Protein AF-A0A5S9M5J2-F1 (afdb_monomer_lite)

pLDDT: mean 91.54, std 8.0, range [54.75, 97.88]

Secondary structure (DSSP, 8-state):
-HHHHHHHHHHHHHHHHHHHHHHHHHHHHHHHHHHHHHHHHHHHHHHHHHHHHHHHHHHHHHHHHHHHHHHHHHHHHHHHHHHHHHHHHHHHHHHHHHHHHHHHHHHHHHHHHHHHHHHHHHHHHHHHHHHHHHHHHHHHHHHIIIIIHHHTGGGGHHHHHHHHHHHHHHHHHHHHHHHHHHHHHHHHHHHHHHHHHHHHHHHHHHHHHHHHHHHHHHHHHHHHHHHHHHHHHHHHHTT-

Sequence (240 aa):
MSGLQETSSQLVESATDLSAISEETSASSEEIGRAIGDISTGTLHQASDLEEANQQMTQFNQSIENVKEQSDQIKRISDQSSQSSQQGQQIVQQLKQSNEQSIQASQGIRAGIEQLSTKVQDISQITDTIESISNETNLLALNASIIEAARAGEHGKGFSVVASEVRNLAEQTKQSAVQIQQMIQGIKEETTATAGIMSSTMDRFAELDEAVHKTEHEFNAISTLISQTIVETNAMAKKS

Radius of gyration: 60.11 Å; chains: 1; bounding box: 129×36×178 Å

Foldseek 3Di:
DVVVVVVVVVVVVVVVVVVVVVVVVVVVVVVVVVVVVVVVVVVVVVVVVVVVVVVVVVVVVVVLVVLLVVLVVLLVVLVVLLVVLVVLLVVLVVLLVVLVVVLVVLVVVLVVLVVVLVVLVVVLVVLVVQLVVLVVQLVVLVCQLPPVLVVVPPVSPVSNVVSVVSNVVSVVSNVVSVVSNVVSVVVNVVSVVVSVVSVVVNVVSVVVNVVSVVSSVVSVVSSVVSVVSNVVSVVSSVVD

InterPro domains:
  IPR004089 Methyl-accepting chemotaxis protein (MCP) signalling domain [PF00015] (90-236)
  IPR004089 Methyl-accepting chemotaxis protein (MCP) signalling domain [PS50111] (21-240)
  IPR004089 Methyl-accepting chemotaxis protein (MCP) signalling domain [SM00283] (31-240)

Organism: Bacillus safensis (NCBI:txid561879)

Structure (mmCIF, N/CA/C/O backbone):
data_AF-A0A5S9M5J2-F1
#
_entry.id   AF-A0A5S9M5J2-F1
#
loop_
_atom_site.group_PDB
_atom_site.id
_atom_site.type_symbol
_atom_site.label_atom_id
_atom_site.label_alt_id
_atom_site.label_comp_id
_atom_site.label_asym_id
_atom_site.label_entity_id
_atom_site.label_seq_id
_atom_site.pdbx_PDB_ins_code
_atom_site.Cartn_x
_atom_site.Cartn_y
_atom_site.Cartn_z
_atom_site.occupancy
_atom_site.B_iso_or_equiv
_atom_site.auth_seq_id
_atom_site.auth_comp_id
_atom_site.auth_asym_id
_atom_site.auth_atom_id
_atom_site.pdbx_PDB_model_num
ATOM 1 N N . MET A 1 1 ? -71.603 -23.987 108.332 1.00 56.38 1 MET A N 1
ATOM 2 C CA . MET A 1 1 ? -70.141 -24.146 108.167 1.00 56.38 1 MET A CA 1
ATOM 3 C C . MET A 1 1 ? -69.772 -24.843 106.855 1.00 56.38 1 MET A C 1
ATOM 5 O O . MET A 1 1 ? -68.818 -24.395 106.245 1.00 56.38 1 MET A O 1
ATOM 9 N N . SER A 1 2 ? -70.534 -25.833 106.363 1.00 65.38 2 SER A N 1
ATOM 10 C CA . SER A 1 2 ? -70.234 -26.564 105.110 1.00 65.38 2 SER A CA 1
ATOM 11 C C . SER A 1 2 ? -70.159 -25.700 103.840 1.00 65.38 2 SER A C 1
ATOM 13 O O . SER A 1 2 ? -69.161 -25.761 103.138 1.00 65.38 2 SER A O 1
ATOM 15 N N . GLY A 1 3 ? -71.147 -24.838 103.571 1.00 73.31 3 GLY A N 1
ATOM 16 C CA . GLY A 1 3 ? -71.139 -23.998 102.357 1.00 73.31 3 GLY A CA 1
ATOM 17 C C . GLY A 1 3 ? -69.997 -22.972 102.305 1.00 73.31 3 GLY A C 1
ATOM 18 O O . GLY A 1 3 ? -69.549 -22.604 101.226 1.00 73.31 3 GLY A O 1
ATOM 19 N N . LEU A 1 4 ? -69.488 -22.558 103.472 1.00 78.12 4 LEU A N 1
ATOM 20 C CA . LEU A 1 4 ? -68.330 -21.661 103.615 1.00 78.12 4 LEU A CA 1
ATOM 21 C C . LEU A 1 4 ? -67.015 -22.413 103.340 1.00 78.12 4 LEU A C 1
ATOM 23 O O . LEU A 1 4 ? -66.060 -21.849 102.823 1.00 78.12 4 LEU A O 1
ATOM 27 N N . GLN A 1 5 ? -66.990 -23.709 103.648 1.00 78.75 5 GLN A N 1
ATOM 28 C CA . GLN A 1 5 ? -65.869 -24.607 103.380 1.00 78.75 5 GLN A CA 1
ATOM 29 C C . GLN A 1 5 ? -65.775 -24.949 101.883 1.00 78.75 5 GLN A C 1
ATOM 31 O O . GLN A 1 5 ? -64.683 -24.974 101.327 1.00 78.75 5 GLN A O 1
ATOM 36 N N . GLU A 1 6 ? -66.919 -25.128 101.218 1.00 81.38 6 GLU A N 1
ATOM 37 C CA . GLU A 1 6 ? -67.017 -25.379 99.774 1.00 81.38 6 GLU A CA 1
ATOM 38 C C . GLU A 1 6 ? -66.625 -24.149 98.937 1.00 81.38 6 GLU A C 1
ATOM 40 O O . GLU A 1 6 ? -65.778 -24.256 98.052 1.00 81.38 6 GLU A O 1
ATOM 45 N N . THR A 1 7 ? -67.128 -22.957 99.283 1.00 84.12 7 THR A N 1
ATOM 46 C CA . THR A 1 7 ? -66.683 -21.701 98.640 1.00 84.12 7 THR A CA 1
ATOM 47 C C . THR A 1 7 ? -65.216 -21.394 98.922 1.00 84.12 7 THR A C 1
ATOM 49 O O . THR A 1 7 ? -64.515 -20.923 98.032 1.00 84.12 7 THR A O 1
ATOM 52 N N . SER A 1 8 ? -64.716 -21.691 100.127 1.00 86.56 8 SER A N 1
ATOM 53 C CA . SER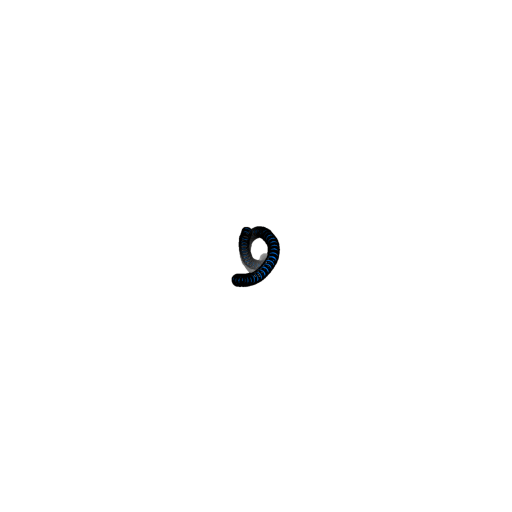 A 1 8 ? -63.283 -21.581 100.422 1.00 86.56 8 SER A CA 1
ATOM 54 C C . SER A 1 8 ? -62.447 -22.539 99.569 1.00 86.56 8 SER A C 1
ATOM 56 O O . SER A 1 8 ? -61.360 -22.158 99.152 1.00 86.56 8 SER A O 1
ATOM 58 N N . SER A 1 9 ? -62.930 -23.756 99.301 1.00 86.56 9 SER A N 1
ATOM 59 C CA . SER A 1 9 ? -62.237 -24.726 98.443 1.00 86.56 9 SER A CA 1
ATOM 60 C C . SER A 1 9 ? -62.203 -24.270 96.982 1.00 86.56 9 SER A C 1
ATOM 62 O O . SER A 1 9 ? -61.140 -24.282 96.371 1.00 86.56 9 SER A O 1
ATOM 64 N N . GLN A 1 10 ? -63.333 -23.801 96.443 1.00 87.00 10 GLN A N 1
ATOM 65 C CA . GLN A 1 10 ? -63.415 -23.252 95.081 1.00 87.00 10 GLN A CA 1
ATOM 66 C C . GLN A 1 10 ? -62.567 -21.990 94.902 1.00 87.00 10 GLN A C 1
ATOM 68 O O . GLN A 1 10 ? -61.977 -21.785 93.843 1.00 87.00 10 GLN A O 1
ATOM 73 N N . LEU A 1 11 ? -62.486 -21.145 95.934 1.00 92.06 11 LEU A N 1
ATOM 74 C CA . LEU A 1 11 ? -61.630 -19.962 95.918 1.00 92.06 11 LEU A CA 1
ATOM 75 C C . LEU A 1 11 ? -60.147 -20.347 95.876 1.00 92.06 11 LEU A C 1
ATOM 77 O O . LEU A 1 11 ? -59.388 -19.721 95.143 1.00 92.06 11 LEU A O 1
ATOM 81 N N . VAL A 1 12 ? -59.740 -21.371 96.633 1.00 90.88 12 VAL A N 1
ATOM 82 C CA . VAL A 1 12 ? -58.365 -21.891 96.602 1.00 90.88 12 VAL A CA 1
ATOM 83 C C . VAL A 1 12 ? -58.041 -22.466 95.225 1.00 90.88 12 VAL A C 1
ATOM 85 O O . VAL A 1 12 ? -57.006 -22.120 94.668 1.00 90.88 12 VAL A O 1
ATOM 88 N N . GLU A 1 13 ? -58.926 -23.274 94.643 1.00 91.56 13 GLU A N 1
ATOM 89 C CA . GLU A 1 13 ? -58.751 -23.834 93.294 1.00 91.56 13 GLU A CA 1
ATOM 90 C C . GLU A 1 13 ? -58.635 -22.727 92.235 1.00 91.56 13 GLU A C 1
ATOM 92 O O . GLU A 1 13 ? -57.634 -22.657 91.528 1.00 91.56 13 GLU A O 1
ATOM 97 N N . SER A 1 14 ? -59.561 -21.762 92.235 1.00 92.81 14 SER A N 1
ATOM 98 C CA . SER A 1 14 ? -59.532 -20.616 91.310 1.00 92.81 14 SER A CA 1
ATOM 99 C C . SER A 1 14 ? -58.283 -19.742 91.480 1.00 92.81 14 SER A C 1
ATOM 101 O O . SER A 1 14 ? -57.750 -19.222 90.504 1.00 92.81 14 SER A O 1
ATOM 103 N N . ALA A 1 15 ? -57.802 -19.558 92.715 1.00 92.56 15 ALA A N 1
ATOM 104 C CA . ALA A 1 15 ? -56.558 -18.838 92.980 1.00 92.56 15 ALA A CA 1
ATOM 105 C C . ALA A 1 15 ? -55.329 -19.616 92.482 1.00 92.56 15 ALA A C 1
ATOM 107 O O . ALA A 1 15 ? -54.364 -19.004 92.027 1.00 92.56 15 ALA A O 1
ATOM 108 N N . THR A 1 16 ? -55.377 -20.950 92.540 1.00 92.25 16 THR A N 1
ATOM 109 C CA . THR A 1 16 ? -54.312 -21.827 92.039 1.00 92.25 16 THR A CA 1
ATOM 110 C C . THR A 1 16 ? -54.258 -21.784 90.510 1.00 92.25 16 THR A C 1
ATOM 112 O O . THR A 1 16 ? -53.185 -21.562 89.952 1.00 92.25 16 THR A O 1
ATOM 115 N N . ASP A 1 17 ? -55.410 -21.872 89.840 1.00 93.75 17 ASP A N 1
ATOM 116 C CA . ASP A 1 17 ? -55.523 -21.729 88.382 1.00 93.75 17 ASP A CA 1
ATOM 117 C C . ASP A 1 17 ? -55.065 -20.344 87.912 1.00 93.75 17 ASP A C 1
ATOM 119 O O . ASP A 1 17 ? -54.291 -20.227 86.964 1.00 93.75 17 ASP A O 1
ATOM 123 N N . LEU A 1 18 ? -55.486 -19.279 88.604 1.00 94.56 18 LEU A N 1
ATOM 124 C CA . LEU A 1 18 ? -55.046 -17.919 88.296 1.00 94.56 18 LEU A CA 1
ATOM 125 C C . LEU A 1 18 ? -53.528 -17.765 88.457 1.00 94.56 18 LEU A C 1
ATOM 127 O O . LEU A 1 18 ? -52.902 -17.090 87.643 1.00 94.56 18 LEU A O 1
ATOM 131 N N . SER A 1 19 ? -52.934 -18.395 89.476 1.00 94.62 19 SER A N 1
ATOM 132 C CA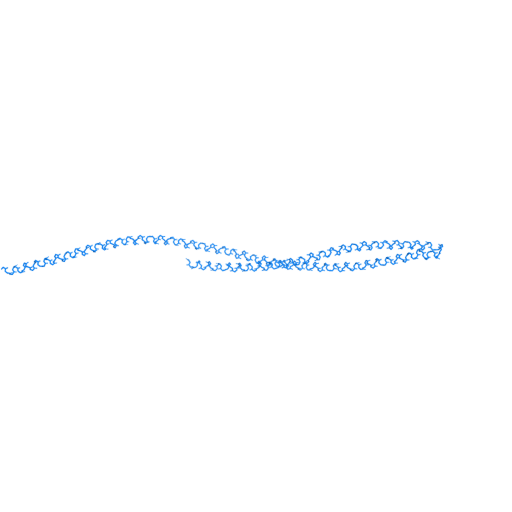 . SER A 1 19 ? -51.480 -18.405 89.667 1.00 94.62 19 SER A CA 1
ATOM 133 C C . SER A 1 19 ? -50.772 -19.083 88.494 1.00 94.62 19 SER A C 1
ATOM 135 O O . SER A 1 19 ? -49.827 -18.513 87.955 1.00 94.62 19 SER A O 1
ATOM 137 N N . ALA A 1 20 ? -51.259 -20.247 88.051 1.00 93.94 20 ALA A N 1
ATOM 138 C CA . ALA A 1 20 ? -50.693 -20.974 86.914 1.00 93.94 20 ALA A CA 1
ATOM 139 C C . ALA A 1 20 ? -50.810 -20.179 85.600 1.00 93.94 20 ALA A C 1
ATOM 141 O O . ALA A 1 20 ? -49.829 -20.035 84.872 1.00 93.94 20 ALA A O 1
ATOM 142 N N . ILE A 1 21 ? -51.978 -19.584 85.330 1.00 95.56 21 ILE A N 1
ATOM 143 C CA . ILE A 1 21 ? -52.189 -18.723 84.154 1.00 95.56 21 ILE A CA 1
ATOM 144 C C . ILE A 1 21 ? -51.283 -17.488 84.215 1.00 95.56 21 ILE A C 1
ATOM 146 O O . ILE A 1 21 ? -50.748 -17.052 83.194 1.00 95.56 21 ILE A O 1
ATOM 150 N N . SER A 1 22 ? -51.093 -16.903 85.400 1.00 95.94 22 SER A N 1
ATOM 151 C CA . SER A 1 22 ? -50.215 -15.746 85.575 1.00 95.94 22 SER A CA 1
ATOM 152 C C . SER A 1 22 ? -48.742 -16.109 85.355 1.00 95.94 22 SER A C 1
ATOM 154 O O . SER A 1 22 ? -48.017 -15.309 84.764 1.00 95.94 22 SER A O 1
ATOM 156 N N . GLU A 1 23 ? -48.302 -17.300 85.775 1.00 94.31 23 GLU A N 1
ATOM 157 C CA . GLU A 1 23 ? -46.963 -17.829 85.477 1.00 94.31 23 GLU A CA 1
ATOM 158 C C . GLU A 1 23 ? -46.769 -18.053 83.970 1.00 94.31 23 GLU A C 1
ATOM 160 O O . GLU A 1 23 ? -45.784 -17.575 83.404 1.00 94.31 23 GLU A O 1
ATOM 165 N N . GLU A 1 24 ? -47.731 -18.686 83.292 1.00 95.69 24 GLU A N 1
ATOM 166 C CA . GLU A 1 24 ? -47.694 -18.910 81.839 1.00 95.69 24 GLU A CA 1
ATOM 167 C C . GLU A 1 24 ? -47.699 -17.590 81.046 1.00 95.69 24 GLU A C 1
ATOM 169 O O . GLU A 1 24 ? -46.948 -17.419 80.081 1.00 95.69 24 GLU A O 1
ATOM 174 N N . THR A 1 25 ? -48.489 -16.610 81.493 1.00 95.94 25 THR A N 1
ATOM 175 C CA . THR A 1 25 ? -48.524 -15.260 80.909 1.00 95.94 25 THR A CA 1
ATOM 176 C C . THR A 1 25 ? -47.193 -14.535 81.106 1.00 95.94 25 THR A C 1
ATOM 178 O O . THR A 1 25 ? -46.717 -13.854 80.191 1.00 95.94 25 THR A O 1
ATOM 181 N N . SER A 1 26 ? -46.568 -14.681 82.279 1.00 96.00 26 SER A N 1
ATOM 182 C CA . SER A 1 26 ? -45.250 -14.104 82.557 1.00 96.00 26 SER A CA 1
ATOM 183 C C . SER A 1 26 ? -44.181 -14.720 81.653 1.00 96.00 26 SER A C 1
ATOM 185 O O . SER A 1 26 ? -43.408 -13.984 81.041 1.00 96.00 26 SER A O 1
ATOM 187 N N . ALA A 1 27 ? -44.189 -16.047 81.491 1.00 95.75 27 ALA A N 1
ATOM 188 C CA . ALA A 1 27 ? -43.280 -16.752 80.589 1.00 95.75 27 ALA A CA 1
ATOM 189 C C . ALA A 1 27 ? -43.469 -16.320 79.122 1.00 95.75 27 ALA A C 1
ATOM 191 O O . ALA A 1 27 ? -42.497 -15.979 78.449 1.00 95.75 27 ALA A O 1
ATOM 192 N N . SER A 1 28 ? -44.718 -16.237 78.648 1.00 97.25 28 SER A N 1
ATOM 193 C CA . SER A 1 28 ? -45.029 -15.760 77.290 1.00 97.25 28 SER A CA 1
ATOM 194 C C . SER A 1 28 ? -44.581 -14.312 77.068 1.00 97.25 28 SER A C 1
ATOM 196 O O . SER A 1 28 ? -44.072 -13.968 76.004 1.00 97.25 28 SER A O 1
ATOM 198 N N . SER A 1 29 ? -44.735 -13.447 78.075 1.00 96.25 29 SER A N 1
ATOM 199 C CA . SER A 1 29 ? -44.303 -12.045 77.996 1.00 96.25 29 SER A CA 1
ATOM 200 C C . SER A 1 29 ? -42.779 -11.917 77.916 1.00 96.25 29 SER A C 1
ATOM 202 O O . SER A 1 29 ? -42.275 -11.082 77.163 1.00 96.25 29 SER A O 1
ATOM 204 N N . GLU A 1 30 ? -42.037 -12.756 78.647 1.00 96.25 30 GLU A N 1
ATOM 205 C CA . GLU A 1 30 ? -40.579 -12.837 78.516 1.00 96.25 30 GLU A CA 1
ATOM 206 C C . GLU A 1 30 ? -40.156 -13.284 77.114 1.00 96.25 30 GLU A C 1
ATOM 208 O O . GLU A 1 30 ? -39.223 -12.714 76.546 1.00 96.25 30 GLU A O 1
ATOM 213 N N . GLU A 1 31 ? -40.837 -14.276 76.539 1.00 96.56 31 GLU A N 1
ATOM 214 C CA . GLU A 1 31 ? -40.541 -14.772 75.194 1.00 96.56 31 GLU A CA 1
ATOM 215 C C . GLU A 1 31 ? -40.837 -13.717 74.117 1.00 96.56 31 GLU A C 1
ATOM 217 O O . GLU A 1 31 ? -39.999 -13.480 73.244 1.00 96.56 31 GLU A O 1
ATOM 222 N N . ILE A 1 32 ? -41.952 -12.984 74.238 1.00 96.88 32 ILE A N 1
ATOM 223 C CA . ILE A 1 32 ? -42.255 -11.815 73.395 1.00 96.88 32 ILE A CA 1
ATOM 224 C C . ILE A 1 32 ? -41.161 -10.749 73.531 1.00 96.88 32 ILE A C 1
ATOM 226 O O . ILE A 1 32 ? -40.712 -10.197 72.526 1.00 96.88 32 ILE A O 1
ATOM 230 N N . GLY A 1 33 ? -40.700 -10.468 74.753 1.00 96.50 33 GLY A N 1
ATOM 231 C CA . GLY A 1 33 ? -39.616 -9.518 74.998 1.00 96.50 33 GLY A CA 1
ATOM 232 C C . GLY A 1 33 ? -38.316 -9.910 74.288 1.00 96.50 33 GLY A C 1
ATOM 233 O O . GLY A 1 33 ? -37.674 -9.056 73.673 1.00 96.50 33 GLY A O 1
ATOM 234 N N . ARG A 1 34 ? -37.961 -11.203 74.307 1.00 96.69 34 ARG A N 1
ATOM 235 C CA . ARG A 1 34 ? -36.803 -11.734 73.565 1.00 96.69 34 ARG A CA 1
ATOM 236 C C . ARG A 1 34 ? -36.992 -11.591 72.057 1.00 96.69 34 ARG A C 1
ATOM 238 O O . ARG A 1 34 ? -36.116 -11.040 71.401 1.00 96.69 34 ARG A O 1
ATOM 245 N N . ALA A 1 35 ? -38.151 -11.988 71.528 1.00 97.38 35 ALA A N 1
ATOM 246 C CA . ALA A 1 35 ? -38.453 -11.879 70.102 1.00 97.38 35 ALA A CA 1
ATOM 247 C C . ALA A 1 35 ? -38.402 -10.423 69.599 1.00 97.38 35 ALA A C 1
ATOM 249 O O . ALA A 1 35 ? -37.865 -10.158 68.527 1.00 97.38 35 ALA A O 1
ATOM 250 N N . ILE A 1 36 ? -38.903 -9.459 70.380 1.00 97.00 36 ILE A N 1
ATOM 251 C CA . ILE A 1 36 ? -38.786 -8.025 70.063 1.00 97.00 36 ILE A CA 1
ATOM 252 C C . ILE A 1 36 ? -37.319 -7.572 70.081 1.00 97.00 36 ILE A C 1
ATOM 254 O O . ILE A 1 36 ? -36.918 -6.786 69.223 1.00 97.00 36 ILE A O 1
ATOM 258 N N . GLY A 1 37 ? -36.513 -8.070 71.024 1.00 96.62 37 GLY A N 1
ATOM 259 C CA . GLY A 1 37 ? -35.071 -7.817 71.069 1.00 96.62 37 GLY A CA 1
ATOM 260 C C . GLY A 1 37 ? -34.349 -8.314 69.814 1.00 96.62 37 GLY A C 1
ATOM 261 O O . GLY A 1 37 ? -33.586 -7.563 69.204 1.00 96.62 37 GLY A O 1
ATOM 262 N N . ASP A 1 38 ? -34.653 -9.538 69.380 1.00 97.06 38 ASP A N 1
ATOM 263 C CA . ASP A 1 38 ? -34.102 -10.126 68.156 1.00 97.06 38 ASP A CA 1
ATOM 264 C C . ASP A 1 38 ? -34.540 -9.344 66.910 1.00 97.06 38 ASP A C 1
ATOM 266 O O . ASP A 1 38 ? -33.707 -9.034 66.056 1.00 97.06 38 ASP A O 1
ATOM 270 N N . ILE A 1 39 ? -35.818 -8.947 66.830 1.00 97.31 39 ILE A N 1
ATOM 271 C CA . ILE A 1 39 ? -36.336 -8.088 65.752 1.00 97.31 39 ILE A CA 1
ATOM 272 C C . ILE A 1 39 ? -35.587 -6.757 65.725 1.00 97.31 39 ILE A C 1
ATOM 274 O O . ILE A 1 39 ? -35.140 -6.347 64.657 1.00 97.31 39 ILE A O 1
ATOM 278 N N . SER A 1 40 ? -35.411 -6.099 66.877 1.00 96.62 40 SER A N 1
ATOM 279 C CA . SER A 1 40 ? -34.708 -4.816 66.972 1.00 96.62 40 SER A CA 1
ATOM 280 C C . SER A 1 40 ? -33.275 -4.927 66.444 1.00 96.62 40 SER A C 1
ATOM 282 O O . SER A 1 40 ? -32.849 -4.099 65.635 1.00 96.62 40 SER A O 1
ATOM 284 N N . THR A 1 41 ? -32.543 -5.965 66.858 1.00 96.81 41 THR A N 1
ATOM 285 C CA . THR A 1 41 ? -31.189 -6.253 66.362 1.00 96.81 41 THR A CA 1
ATOM 286 C C . THR A 1 41 ? -31.195 -6.535 64.858 1.00 96.81 41 THR A C 1
ATOM 288 O O . THR A 1 41 ? -30.382 -5.974 64.124 1.00 96.81 41 THR A O 1
ATOM 291 N N . GLY A 1 42 ? -32.153 -7.328 64.370 1.00 97.88 42 GLY A N 1
ATOM 292 C CA . GLY A 1 42 ? -32.340 -7.602 62.945 1.00 97.88 42 GLY A CA 1
ATOM 293 C C . GLY A 1 42 ? -32.580 -6.334 62.120 1.00 97.88 42 GLY A C 1
ATOM 294 O O . GLY A 1 42 ? -31.935 -6.142 61.092 1.00 97.88 42 GLY A O 1
ATOM 295 N N . THR A 1 43 ? -33.430 -5.418 62.595 1.00 97.00 43 THR A N 1
ATOM 296 C CA . THR A 1 43 ? -33.663 -4.126 61.928 1.00 97.00 43 THR A CA 1
ATOM 297 C C . THR A 1 43 ? -32.430 -3.227 61.902 1.00 97.00 43 THR A C 1
ATOM 299 O O . THR A 1 43 ? -32.235 -2.515 60.919 1.00 97.00 43 THR A O 1
ATOM 302 N N . LEU A 1 44 ? -31.577 -3.262 62.934 1.00 96.44 44 LEU A N 1
ATOM 303 C CA . LEU A 1 44 ? -30.317 -2.509 62.939 1.00 96.44 44 LEU A CA 1
ATOM 304 C C . LEU A 1 44 ? -29.334 -3.052 61.894 1.00 96.44 44 LEU A C 1
ATOM 306 O O . LEU A 1 44 ? -28.730 -2.267 61.166 1.00 96.44 44 LEU A O 1
ATOM 310 N N . HIS A 1 45 ? -29.218 -4.378 61.771 1.00 97.38 45 HIS A N 1
ATOM 311 C CA . HIS A 1 45 ? -28.418 -4.995 60.711 1.00 97.38 45 HIS A CA 1
ATOM 312 C C . HIS A 1 45 ? -28.956 -4.647 59.323 1.00 97.38 45 HIS A C 1
ATOM 314 O O . HIS A 1 45 ? -28.199 -4.198 58.471 1.00 97.38 45 HIS A O 1
ATOM 320 N N . GLN A 1 46 ? -30.271 -4.738 59.123 1.00 97.06 46 GLN A N 1
ATOM 321 C CA . GLN A 1 46 ? -30.891 -4.410 57.843 1.00 97.06 46 GLN A CA 1
ATOM 322 C C . GLN A 1 46 ? -30.696 -2.935 57.449 1.00 97.06 46 GLN A C 1
ATOM 324 O O . GLN A 1 46 ? -30.522 -2.631 56.270 1.00 97.06 46 GLN A O 1
ATOM 329 N N . ALA A 1 47 ? -30.698 -2.011 58.417 1.00 97.00 47 ALA A N 1
ATOM 330 C CA . ALA A 1 47 ? -30.371 -0.607 58.169 1.00 97.00 47 ALA A CA 1
ATOM 331 C C . ALA A 1 47 ? -28.910 -0.426 57.718 1.00 97.00 47 ALA A C 1
ATOM 333 O O . ALA A 1 47 ? -28.658 0.321 56.774 1.00 97.00 47 ALA A O 1
ATOM 334 N N . SER A 1 48 ? -27.973 -1.148 58.344 1.00 97.25 48 SER A N 1
ATOM 335 C CA . SER A 1 48 ? -26.557 -1.159 57.952 1.00 97.25 48 SER A CA 1
ATOM 336 C C . SER A 1 48 ? -26.364 -1.717 56.538 1.00 97.25 48 SER A C 1
ATOM 338 O O . SER A 1 48 ? -25.682 -1.097 55.724 1.00 97.25 48 SER A O 1
ATOM 340 N N . ASP A 1 49 ? -27.006 -2.843 56.217 1.00 97.81 49 ASP A N 1
ATOM 341 C CA . ASP A 1 49 ? -26.921 -3.474 54.894 1.00 97.81 49 ASP A CA 1
ATOM 342 C C . ASP A 1 49 ? -27.475 -2.550 53.793 1.00 97.81 49 ASP A C 1
ATOM 344 O O . ASP A 1 49 ? -26.926 -2.473 52.693 1.00 97.81 49 ASP A O 1
ATOM 348 N N . LEU A 1 50 ? -28.551 -1.805 54.084 1.00 97.50 50 LEU A N 1
ATOM 349 C CA . LEU A 1 50 ? -29.115 -0.813 53.162 1.00 97.50 50 LEU A CA 1
ATOM 350 C C . LEU A 1 50 ? -28.176 0.375 52.927 1.00 97.50 50 LEU A C 1
ATOM 352 O O . LEU A 1 50 ? -28.113 0.889 51.807 1.00 97.50 50 LEU A O 1
ATOM 356 N N . GLU A 1 51 ? -27.458 0.824 53.955 1.00 97.19 51 GLU A N 1
ATOM 357 C CA . GLU A 1 51 ? -26.479 1.903 53.821 1.00 97.19 51 GLU A CA 1
ATOM 358 C C . GLU A 1 51 ? -25.294 1.464 52.949 1.00 97.19 51 GLU A C 1
ATOM 360 O O . GLU A 1 51 ? -24.904 2.191 52.029 1.00 97.19 51 GLU A O 1
ATOM 365 N N . GLU A 1 52 ? -24.796 0.239 53.146 1.00 97.75 52 GLU A N 1
ATOM 366 C CA . GLU A 1 52 ? -23.754 -0.351 52.302 1.00 97.75 52 GLU A CA 1
ATOM 367 C C . GLU A 1 52 ? -24.228 -0.526 50.850 1.00 97.75 52 GLU A C 1
ATOM 369 O O . GLU A 1 52 ? -23.536 -0.115 49.914 1.00 97.75 52 GLU A O 1
ATOM 374 N N . ALA A 1 53 ? -25.441 -1.045 50.640 1.00 97.56 53 ALA A N 1
ATOM 375 C CA . ALA A 1 53 ? -26.025 -1.185 49.307 1.00 97.56 53 ALA A CA 1
ATOM 376 C C . ALA A 1 53 ? -26.146 0.168 48.580 1.00 97.56 53 ALA A C 1
ATOM 378 O O . ALA A 1 53 ? -25.882 0.259 47.380 1.00 97.56 53 ALA A O 1
ATOM 379 N N . ASN A 1 54 ? -26.494 1.242 49.295 1.00 97.31 54 ASN A N 1
ATOM 380 C CA . ASN A 1 54 ? -26.597 2.582 48.716 1.00 97.31 54 ASN A CA 1
ATOM 381 C C . ASN A 1 54 ? -25.220 3.156 48.327 1.00 97.31 54 ASN A C 1
ATOM 383 O O . ASN A 1 54 ? -25.063 3.777 47.268 1.00 97.31 54 ASN A O 1
ATOM 387 N N . GLN A 1 55 ? -24.189 2.896 49.138 1.00 97.38 55 GLN A N 1
ATOM 388 C CA . GLN A 1 55 ? -22.808 3.242 48.791 1.00 97.38 55 GLN A CA 1
ATOM 389 C C . GLN A 1 55 ? -22.339 2.487 47.540 1.00 97.38 55 GLN A C 1
ATOM 391 O O . GLN A 1 55 ? -21.797 3.104 46.619 1.00 97.38 55 GLN A O 1
ATOM 396 N N . GLN A 1 56 ? -22.607 1.181 47.459 1.00 97.75 56 GLN A N 1
ATOM 397 C CA . GLN A 1 56 ? -22.292 0.371 46.279 1.00 97.75 56 GLN A CA 1
ATOM 398 C C . GLN A 1 56 ? -23.039 0.865 45.032 1.00 97.75 56 GLN A C 1
ATOM 400 O O . GLN A 1 56 ? -22.442 0.977 43.963 1.00 97.75 56 GLN A O 1
ATOM 405 N N . MET A 1 57 ? -24.313 1.247 45.164 1.00 96.94 57 MET A N 1
ATOM 406 C CA . MET A 1 57 ? -25.103 1.797 44.057 1.00 96.94 57 MET A CA 1
ATOM 407 C C . MET A 1 57 ? -24.539 3.130 43.544 1.00 96.94 57 MET A C 1
ATOM 409 O O . MET A 1 57 ? -24.511 3.382 42.339 1.00 96.94 57 MET A O 1
ATOM 413 N N . THR A 1 58 ? -24.029 3.974 44.443 1.00 96.81 58 THR A N 1
ATOM 414 C CA . THR A 1 58 ? -23.366 5.233 44.071 1.00 96.81 58 THR A CA 1
ATOM 415 C C . THR A 1 58 ? -22.089 4.970 43.266 1.00 96.81 58 THR A C 1
ATOM 417 O O . THR A 1 58 ? -21.880 5.578 42.216 1.00 96.81 58 THR A O 1
ATOM 420 N N . GLN A 1 59 ? -21.258 4.018 43.703 1.00 97.00 59 GLN A N 1
ATOM 421 C CA . GLN A 1 59 ? -20.051 3.611 42.969 1.00 97.00 59 GLN A CA 1
ATOM 422 C C . GLN A 1 59 ? -20.382 2.971 41.613 1.00 97.00 59 GLN A C 1
ATOM 424 O O . GLN A 1 59 ? -19.684 3.197 40.619 1.00 97.00 59 GLN A O 1
ATOM 429 N N . PHE A 1 60 ? -21.465 2.196 41.556 1.00 95.50 60 PHE A N 1
ATOM 430 C CA . PHE A 1 60 ? -21.958 1.591 40.326 1.00 95.50 60 PHE A CA 1
ATOM 431 C C . PHE A 1 60 ? -22.380 2.654 39.303 1.00 95.50 60 PHE A C 1
ATOM 433 O O . PHE A 1 60 ? -21.936 2.600 38.156 1.00 95.50 60 PHE A O 1
ATOM 440 N N . ASN A 1 61 ? -23.135 3.675 39.722 1.00 94.31 61 ASN A N 1
ATOM 441 C CA . ASN A 1 61 ? -23.509 4.797 38.853 1.00 94.31 61 ASN A CA 1
ATOM 442 C C . ASN A 1 61 ? -22.281 5.546 38.312 1.00 94.31 61 ASN A C 1
ATOM 444 O O . ASN A 1 61 ? -22.213 5.818 37.114 1.00 94.31 61 ASN A O 1
ATOM 448 N N . GLN A 1 62 ? -21.270 5.799 39.150 1.00 96.06 62 GLN A N 1
ATOM 449 C CA . GLN A 1 62 ? -20.025 6.426 38.690 1.00 96.06 62 GLN A CA 1
ATOM 450 C C . GLN A 1 62 ? -19.296 5.568 37.646 1.00 96.06 62 GLN A C 1
ATOM 452 O O . GLN A 1 62 ? -18.725 6.082 36.684 1.00 96.06 62 GLN A O 1
ATOM 457 N N . SER A 1 63 ? -19.324 4.245 37.815 1.00 95.25 63 SER A N 1
ATOM 458 C CA . SER A 1 63 ? -18.725 3.313 36.857 1.00 95.25 63 SER A CA 1
ATOM 459 C C . SER A 1 63 ? -19.459 3.330 35.512 1.00 95.25 63 SER A C 1
ATOM 461 O O . SER A 1 63 ? -18.807 3.278 34.470 1.00 95.25 63 SER A O 1
ATOM 463 N N . ILE A 1 64 ? -20.791 3.471 35.513 1.00 92.25 64 ILE A N 1
ATOM 464 C CA . ILE A 1 64 ? -21.593 3.634 34.288 1.00 92.25 64 ILE A CA 1
ATOM 465 C C . ILE A 1 64 ? -21.209 4.922 33.549 1.00 92.25 64 ILE A C 1
ATOM 467 O O . ILE A 1 64 ? -21.005 4.888 32.333 1.00 92.25 64 ILE A O 1
ATOM 471 N N . GLU A 1 65 ? -21.063 6.044 34.260 1.00 92.00 65 GLU A N 1
ATOM 472 C CA . GLU A 1 65 ? -20.627 7.310 33.654 1.00 92.00 65 GLU A CA 1
ATOM 473 C C . GLU A 1 65 ? -19.246 7.182 33.001 1.00 92.00 65 GLU A C 1
ATOM 475 O O . GLU A 1 65 ? -19.061 7.602 31.856 1.00 92.00 65 GLU A O 1
ATOM 480 N N . ASN A 1 66 ? -18.304 6.516 33.675 1.00 93.56 66 ASN A N 1
ATOM 481 C CA . ASN A 1 66 ? -16.967 6.273 33.133 1.00 93.56 66 ASN A CA 1
ATOM 482 C C . ASN A 1 66 ? -17.011 5.416 31.854 1.00 93.56 66 ASN A C 1
ATOM 484 O O . ASN A 1 66 ? -16.328 5.726 30.877 1.00 93.56 66 ASN A O 1
ATOM 488 N N . VAL A 1 67 ? -17.834 4.360 31.823 1.00 91.75 67 VAL A N 1
ATOM 489 C CA . VAL A 1 67 ? -18.017 3.509 30.629 1.00 91.75 67 VAL A CA 1
ATOM 490 C C . VAL A 1 67 ? -18.608 4.306 29.465 1.00 91.75 67 VAL A C 1
ATOM 492 O O . VAL A 1 67 ? -18.212 4.111 28.310 1.00 91.75 67 VAL A O 1
ATOM 495 N N . LYS A 1 68 ? -19.532 5.229 29.746 1.00 89.81 68 LYS A N 1
ATOM 496 C CA . LYS A 1 68 ? -20.103 6.120 28.734 1.00 89.81 68 LYS A CA 1
ATOM 497 C C . LYS A 1 68 ? -19.044 7.053 28.146 1.00 89.81 68 LYS A C 1
ATOM 499 O O . LYS A 1 68 ? -18.922 7.125 26.925 1.00 89.81 68 LYS A O 1
ATOM 504 N N . GLU A 1 69 ? -18.240 7.703 28.986 1.00 92.81 69 GLU A N 1
ATOM 505 C CA . GLU A 1 69 ? -17.167 8.588 28.517 1.00 92.81 69 GLU A CA 1
ATOM 506 C C . GLU A 1 69 ? -16.127 7.830 27.675 1.00 92.81 69 GLU A C 1
ATOM 508 O O . GLU A 1 69 ? -15.733 8.290 26.599 1.00 92.81 69 GLU A O 1
ATOM 513 N N . GLN A 1 70 ? -15.729 6.633 28.114 1.00 92.50 70 GLN A N 1
ATOM 514 C CA . GLN A 1 70 ? -14.825 5.765 27.356 1.00 92.50 70 GLN A CA 1
ATOM 515 C C . GLN A 1 70 ? -15.427 5.341 26.010 1.00 92.50 70 GLN A C 1
ATOM 517 O O . GLN A 1 70 ? -14.726 5.340 24.999 1.00 92.50 70 GLN A O 1
ATOM 522 N N . SER A 1 71 ? -16.727 5.043 25.962 1.00 91.88 71 SER A N 1
ATOM 523 C CA . SER A 1 71 ? -17.425 4.719 24.711 1.00 91.88 71 SER A CA 1
ATOM 524 C C . SER A 1 71 ? -17.399 5.898 23.729 1.00 91.88 71 SER A C 1
ATOM 526 O O . SER A 1 71 ? -17.090 5.719 22.550 1.00 91.88 71 SER A O 1
ATOM 528 N N . ASP A 1 72 ? -17.626 7.123 24.207 1.00 90.94 72 ASP A N 1
ATOM 529 C CA . ASP A 1 72 ? -17.537 8.331 23.376 1.00 90.94 72 ASP A CA 1
ATOM 530 C C . ASP A 1 72 ? -16.105 8.602 22.880 1.00 90.94 72 ASP A C 1
ATOM 532 O O . ASP A 1 72 ? -15.903 9.129 21.779 1.00 90.94 72 ASP A O 1
ATOM 536 N N . GLN A 1 73 ? -15.085 8.249 23.666 1.00 94.62 73 GLN A N 1
ATOM 537 C CA . GLN A 1 73 ? -13.687 8.305 23.228 1.00 94.62 73 GLN A CA 1
ATOM 538 C C . GLN A 1 73 ? -13.382 7.257 22.148 1.00 94.62 73 GLN A C 1
ATOM 540 O O . GLN A 1 73 ? -12.821 7.613 21.110 1.00 94.62 73 GLN A O 1
ATOM 545 N N . ILE A 1 74 ? -13.799 6.000 22.339 1.00 94.62 74 ILE A N 1
ATOM 546 C CA . ILE A 1 74 ? -13.620 4.917 21.355 1.00 94.62 74 ILE A CA 1
ATOM 547 C C . ILE A 1 74 ? -14.278 5.283 20.024 1.00 94.62 74 ILE A C 1
ATOM 549 O O . ILE A 1 74 ? -13.674 5.093 18.966 1.00 94.62 74 ILE A O 1
ATOM 553 N N . LYS A 1 75 ? -15.482 5.865 20.059 1.00 91.69 75 LYS A N 1
ATOM 554 C CA . LYS A 1 75 ? -16.177 6.327 18.854 1.00 91.69 75 LYS A CA 1
ATOM 555 C C . LYS A 1 75 ? -15.370 7.380 18.097 1.00 91.69 75 LYS A C 1
ATOM 557 O O . LYS A 1 75 ? -15.148 7.223 16.902 1.00 91.69 75 LYS A O 1
ATOM 562 N N . ARG A 1 76 ? -14.877 8.411 18.793 1.00 94.50 76 ARG A N 1
ATOM 563 C CA . ARG A 1 76 ? -14.054 9.469 18.179 1.00 94.50 76 ARG A CA 1
ATOM 564 C C . ARG A 1 76 ? -12.785 8.914 17.535 1.00 94.50 76 ARG A C 1
ATOM 566 O O . ARG A 1 76 ? -12.467 9.293 16.412 1.00 94.50 76 ARG A O 1
ATOM 573 N N . ILE A 1 77 ? -12.088 8.008 18.222 1.00 96.31 77 ILE A N 1
ATOM 574 C CA . ILE A 1 77 ? -10.889 7.351 17.683 1.00 96.31 77 ILE A CA 1
ATOM 575 C C . ILE A 1 77 ? -11.252 6.518 16.449 1.00 96.31 77 ILE A C 1
ATOM 577 O O . ILE A 1 77 ? -10.563 6.603 15.439 1.00 96.31 77 ILE A O 1
ATOM 581 N N . SER A 1 78 ? -12.357 5.772 16.494 1.00 95.94 78 SER A N 1
ATOM 582 C CA . SER A 1 78 ? -12.813 4.948 15.369 1.00 95.94 78 SER A CA 1
ATOM 583 C C . SER A 1 78 ? -13.177 5.791 14.143 1.00 95.94 78 SER A C 1
ATOM 585 O O . SER A 1 78 ? -12.791 5.443 13.029 1.00 95.94 78 SER A O 1
ATOM 587 N N . ASP A 1 79 ? -13.843 6.935 14.331 1.00 94.00 79 ASP A N 1
ATOM 588 C CA . ASP A 1 79 ? -14.143 7.878 13.247 1.00 94.00 79 ASP A CA 1
ATOM 589 C C . ASP A 1 79 ? -12.850 8.424 12.608 1.00 94.00 79 ASP A C 1
ATOM 591 O O . ASP A 1 79 ? -12.716 8.450 11.382 1.00 94.00 79 ASP A O 1
ATOM 595 N N . GLN A 1 80 ? -11.854 8.790 13.426 1.00 96.44 80 GLN A N 1
ATOM 596 C CA . GLN A 1 80 ? -10.536 9.220 12.939 1.00 96.44 80 GLN A CA 1
ATOM 597 C C . GLN A 1 80 ? -9.793 8.097 12.204 1.00 96.44 80 GLN A C 1
ATOM 599 O O . GLN A 1 80 ? -9.207 8.329 11.146 1.00 96.44 80 GLN A O 1
ATOM 604 N N . SER A 1 81 ? -9.829 6.868 12.725 1.00 96.62 81 SER A N 1
ATOM 605 C CA . SER A 1 81 ? -9.254 5.699 12.057 1.00 96.62 81 SER A CA 1
ATOM 606 C C . SER A 1 81 ? -9.935 5.427 10.716 1.00 96.62 81 SER A C 1
ATOM 608 O O . SER A 1 81 ? -9.247 5.091 9.753 1.00 96.62 81 SER A O 1
ATOM 610 N N . SER A 1 82 ? -11.257 5.613 10.625 1.00 94.94 82 SER A N 1
ATOM 611 C CA . SER A 1 82 ? -12.018 5.464 9.378 1.00 94.94 82 SER A CA 1
ATOM 612 C C . SER A 1 82 ? -11.542 6.463 8.324 1.00 94.94 82 SER A C 1
ATOM 614 O O . SER A 1 82 ? -11.222 6.078 7.199 1.00 94.94 82 SER A O 1
ATOM 616 N N . GLN A 1 83 ? -11.389 7.733 8.710 1.00 95.62 83 GLN A N 1
ATOM 617 C CA . GLN A 1 83 ? -10.872 8.774 7.823 1.00 95.62 83 GLN A CA 1
ATOM 618 C C . GLN A 1 83 ? -9.444 8.468 7.344 1.00 95.62 83 GLN 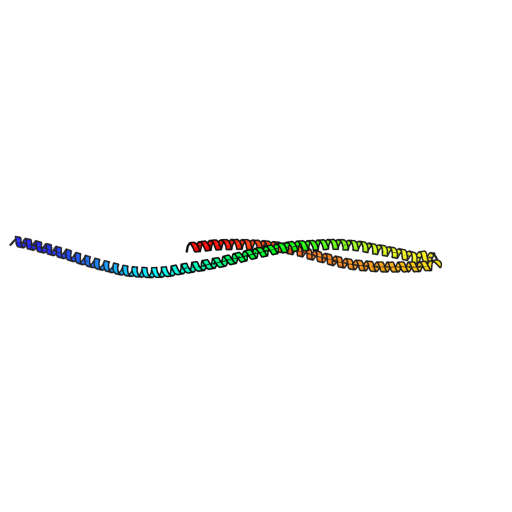A C 1
ATOM 620 O O . GLN A 1 83 ? -9.160 8.564 6.150 1.00 95.62 83 GLN A O 1
ATOM 625 N N . SER A 1 84 ? -8.553 8.056 8.249 1.00 96.00 84 SER A N 1
ATOM 626 C CA . SER A 1 84 ? -7.179 7.668 7.899 1.00 96.00 84 SER A CA 1
ATOM 627 C C . SER A 1 84 ? -7.137 6.445 6.977 1.00 96.00 84 SER A C 1
ATOM 629 O O . SER A 1 84 ? -6.339 6.404 6.043 1.00 96.00 84 SER A O 1
ATOM 631 N N . SER A 1 85 ? -8.016 5.461 7.194 1.00 95.81 85 SER A N 1
ATOM 632 C CA . SER A 1 85 ? -8.148 4.281 6.332 1.00 95.81 85 SER A CA 1
ATOM 633 C C . SER A 1 85 ? -8.597 4.670 4.917 1.00 95.81 85 SER A C 1
ATOM 635 O O . SER A 1 85 ? -7.980 4.238 3.945 1.00 95.81 85 SER A O 1
ATOM 637 N N . GLN A 1 86 ? -9.583 5.566 4.789 1.00 94.38 86 GLN A N 1
ATOM 638 C CA . GLN A 1 86 ? -10.030 6.099 3.495 1.00 94.38 86 GLN A CA 1
ATOM 639 C C . GLN A 1 86 ? -8.921 6.865 2.761 1.00 94.38 86 GLN A C 1
ATOM 641 O O . GLN A 1 86 ? -8.738 6.692 1.557 1.00 94.38 86 GLN A O 1
ATOM 646 N N . GLN A 1 87 ? -8.148 7.688 3.476 1.00 95.94 87 GLN A N 1
ATOM 647 C CA . GLN A 1 87 ? -6.981 8.363 2.900 1.00 95.94 87 GLN A CA 1
ATOM 648 C C . GLN A 1 87 ? -5.927 7.352 2.429 1.00 95.94 87 GLN A C 1
ATOM 650 O O . GLN A 1 87 ? -5.385 7.493 1.333 1.00 95.94 87 GLN A O 1
ATOM 655 N N . GLY A 1 88 ? -5.679 6.299 3.213 1.00 96.31 88 GLY A N 1
ATOM 656 C CA . GLY A 1 88 ? -4.803 5.191 2.831 1.00 96.31 88 GLY A CA 1
ATOM 657 C C . GLY A 1 88 ? -5.251 4.507 1.537 1.00 96.31 88 GLY A C 1
ATOM 658 O O . GLY A 1 88 ? -4.443 4.336 0.627 1.00 96.31 88 GLY A O 1
ATOM 659 N N . GLN A 1 89 ? -6.546 4.208 1.398 1.00 95.31 89 GLN A N 1
ATOM 660 C CA . GLN A 1 89 ? -7.114 3.642 0.167 1.00 95.31 89 GLN A CA 1
ATOM 661 C C . GLN A 1 89 ? -6.899 4.554 -1.048 1.00 95.31 89 GLN A C 1
ATOM 663 O O . GLN A 1 89 ? -6.524 4.073 -2.116 1.00 95.31 89 GLN A O 1
ATOM 668 N N . GLN A 1 90 ? -7.083 5.870 -0.898 1.00 96.06 90 GLN A N 1
ATOM 669 C CA . GLN A 1 90 ? -6.831 6.826 -1.984 1.00 96.06 90 GLN A CA 1
ATOM 670 C C . GLN A 1 90 ? -5.359 6.833 -2.416 1.00 96.06 90 GLN A C 1
ATOM 672 O O . GL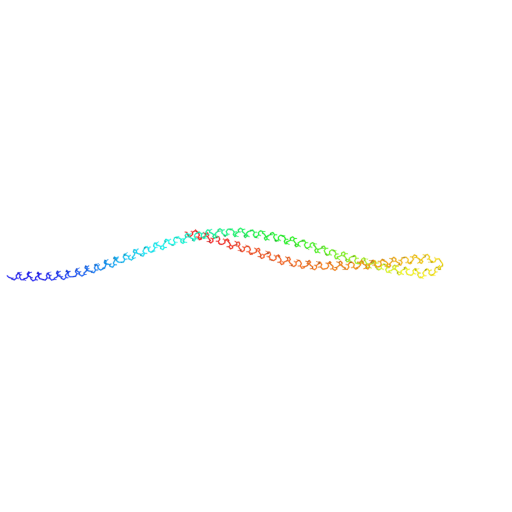N A 1 90 ? -5.071 6.849 -3.613 1.00 96.06 90 GLN A O 1
ATOM 677 N N . ILE A 1 91 ? -4.426 6.779 -1.462 1.00 96.25 91 ILE A N 1
ATOM 678 C CA . ILE A 1 91 ? -2.987 6.704 -1.750 1.00 96.25 91 ILE A CA 1
ATOM 679 C C . ILE A 1 91 ? -2.651 5.400 -2.485 1.00 96.25 91 ILE A C 1
ATOM 681 O O . ILE A 1 91 ? -1.907 5.424 -3.462 1.00 96.25 91 ILE A O 1
ATOM 685 N N . VAL A 1 92 ? -3.227 4.269 -2.069 1.00 96.31 92 VAL A N 1
ATOM 686 C CA . VAL A 1 92 ? -3.034 2.973 -2.741 1.00 96.31 92 VAL A CA 1
ATOM 687 C C . VAL A 1 92 ? -3.554 3.009 -4.181 1.00 96.31 92 VAL A C 1
ATOM 689 O O . VAL A 1 92 ? -2.871 2.530 -5.085 1.00 96.31 92 VAL A O 1
ATOM 692 N N . GLN A 1 93 ? -4.706 3.636 -4.432 1.00 94.62 93 GLN A N 1
ATOM 693 C CA . GLN A 1 93 ? -5.219 3.820 -5.796 1.00 94.62 93 GLN A CA 1
ATOM 694 C C . GLN A 1 93 ? -4.282 4.672 -6.663 1.00 94.62 93 GLN A C 1
ATOM 696 O O . GLN A 1 93 ? -4.023 4.324 -7.815 1.00 94.62 93 GLN A O 1
ATOM 701 N N . GLN A 1 94 ? -3.732 5.757 -6.112 1.00 96.19 94 GLN A N 1
ATOM 702 C CA . GLN A 1 94 ? -2.735 6.574 -6.813 1.00 96.19 94 GLN A CA 1
ATOM 703 C C . GLN A 1 94 ? -1.458 5.780 -7.107 1.00 96.19 94 GLN A C 1
ATOM 705 O O . GLN A 1 94 ? -0.909 5.877 -8.205 1.00 96.19 94 GLN A O 1
ATOM 710 N N . LEU A 1 95 ? -1.003 4.965 -6.152 1.00 95.50 95 LEU A N 1
ATOM 711 C CA . LEU A 1 95 ? 0.169 4.110 -6.317 1.00 95.50 95 LEU A CA 1
ATOM 712 C C . LEU A 1 95 ? -0.050 3.072 -7.422 1.00 95.50 95 LEU A C 1
ATOM 714 O O . LEU A 1 95 ? 0.831 2.886 -8.258 1.00 95.50 95 LEU A O 1
ATOM 718 N N . LYS A 1 96 ? -1.239 2.465 -7.482 1.00 94.19 96 LYS A N 1
ATOM 719 C CA . LYS A 1 96 ? -1.625 1.547 -8.557 1.00 94.19 96 LYS A CA 1
ATOM 720 C C . LYS A 1 96 ? -1.551 2.220 -9.927 1.00 94.19 96 LYS A C 1
ATOM 722 O O . LYS A 1 96 ? -0.880 1.717 -10.822 1.00 94.19 96 LYS A O 1
ATOM 727 N N . GLN A 1 97 ? -2.162 3.396 -10.068 1.00 95.50 97 GLN A N 1
ATOM 728 C CA . GLN A 1 97 ? -2.120 4.159 -11.317 1.00 95.50 97 GLN A CA 1
ATOM 729 C C . GLN A 1 97 ? -0.681 4.531 -11.716 1.00 95.50 97 GLN A C 1
ATOM 731 O O . GLN A 1 97 ? -0.311 4.447 -12.887 1.00 95.50 97 GLN A O 1
ATOM 736 N N . SER A 1 98 ? 0.150 4.928 -10.749 1.00 95.62 98 SER A N 1
ATOM 737 C CA . SER A 1 98 ? 1.559 5.248 -10.994 1.00 95.62 98 SER A CA 1
ATOM 738 C C . SER A 1 98 ? 2.368 4.018 -11.424 1.00 95.62 98 SER A C 1
ATOM 740 O O . SER A 1 98 ? 3.212 4.116 -12.321 1.00 95.62 98 SER A O 1
ATOM 742 N N . ASN A 1 99 ? 2.082 2.850 -10.840 1.00 94.06 99 ASN A N 1
ATOM 743 C CA . ASN A 1 99 ? 2.696 1.582 -11.223 1.00 94.06 99 ASN A CA 1
ATOM 744 C C . ASN A 1 99 ? 2.322 1.195 -12.662 1.00 94.06 99 ASN A C 1
ATOM 746 O O . ASN A 1 99 ? 3.201 0.900 -13.468 1.00 94.06 99 ASN A O 1
ATOM 750 N N . GLU A 1 100 ? 1.041 1.299 -13.026 1.00 93.75 100 GLU A N 1
ATOM 751 C CA . GLU A 1 100 ? 0.557 1.044 -14.391 1.00 93.75 100 GLU A CA 1
ATOM 752 C C . GLU A 1 100 ? 1.247 1.954 -15.424 1.00 93.75 100 GLU A C 1
ATOM 754 O O . GLU A 1 100 ? 1.714 1.483 -16.465 1.00 93.75 100 GLU A O 1
ATOM 759 N N . GLN A 1 101 ? 1.381 3.251 -15.125 1.00 95.75 101 GLN A N 1
ATOM 760 C CA . GLN A 1 101 ? 2.107 4.195 -15.981 1.00 95.75 101 GLN A CA 1
ATOM 761 C C . GLN A 1 101 ? 3.594 3.839 -16.110 1.00 95.75 101 GLN A C 1
ATOM 763 O O . GLN A 1 101 ? 4.164 3.941 -17.199 1.00 95.75 101 GLN A O 1
ATOM 768 N N . SER A 1 102 ? 4.220 3.393 -15.020 1.00 95.00 102 SER A N 1
ATOM 769 C CA . SER A 1 102 ? 5.627 2.981 -15.012 1.00 95.00 102 SER A CA 1
ATOM 770 C C . SER A 1 102 ? 5.850 1.728 -15.860 1.00 95.00 102 SER A C 1
ATOM 772 O O . SER A 1 102 ? 6.781 1.686 -16.666 1.00 95.00 102 SER A O 1
ATOM 774 N N . ILE A 1 103 ? 4.942 0.751 -15.770 1.00 93.94 103 ILE A N 1
ATOM 775 C CA . ILE A 1 103 ? 4.944 -0.446 -16.619 1.00 93.94 103 ILE A CA 1
ATOM 776 C C . ILE A 1 103 ? 4.847 -0.052 -18.097 1.00 93.94 103 ILE A C 1
ATOM 778 O O . ILE A 1 103 ? 5.653 -0.518 -18.905 1.00 93.94 103 ILE A O 1
ATOM 782 N N . GLN A 1 104 ? 3.911 0.829 -18.462 1.00 95.06 104 GLN A N 1
ATOM 783 C CA . GLN A 1 104 ? 3.760 1.298 -19.844 1.00 95.06 104 GLN A CA 1
ATOM 784 C C . GLN A 1 104 ? 5.017 2.017 -20.355 1.00 95.06 104 GLN A C 1
ATOM 786 O O . GLN A 1 104 ? 5.487 1.735 -21.459 1.00 95.06 104 GLN A O 1
ATOM 791 N N . ALA A 1 105 ? 5.599 2.910 -19.550 1.00 95.25 105 ALA A N 1
ATOM 792 C CA . ALA A 1 105 ? 6.823 3.620 -19.911 1.00 95.25 105 ALA A CA 1
ATOM 793 C C . ALA A 1 105 ? 7.990 2.647 -20.148 1.00 95.25 105 ALA A C 1
ATOM 795 O O . ALA A 1 105 ? 8.685 2.734 -21.163 1.00 95.25 105 ALA A O 1
ATOM 796 N N . SER A 1 106 ? 8.172 1.671 -19.261 1.00 94.50 106 SER A N 1
ATOM 797 C CA . SER A 1 106 ? 9.238 0.679 -19.389 1.00 94.50 106 SER A CA 1
ATOM 798 C C . SER A 1 106 ? 9.004 -0.316 -20.535 1.00 94.50 106 SER A C 1
ATOM 800 O O . SER A 1 106 ? 9.970 -0.747 -21.164 1.00 94.50 106 SER A O 1
ATOM 802 N N . GLN A 1 107 ? 7.754 -0.624 -20.898 1.00 93.50 107 GLN A N 1
ATOM 803 C CA . GLN A 1 107 ? 7.448 -1.345 -22.143 1.00 93.50 107 GLN A CA 1
ATOM 804 C C . GLN A 1 107 ? 7.866 -0.541 -23.384 1.00 93.50 107 GLN A C 1
ATOM 806 O O . GLN A 1 107 ? 8.435 -1.111 -24.316 1.00 93.50 107 GLN A O 1
ATOM 811 N N . GLY A 1 108 ? 7.650 0.778 -23.380 1.00 95.00 108 GLY A N 1
ATOM 812 C CA . GLY A 1 108 ? 8.129 1.674 -24.436 1.00 95.00 108 GLY A CA 1
ATOM 813 C C . GLY A 1 108 ? 9.656 1.675 -24.561 1.00 95.00 108 GLY A C 1
ATOM 814 O O . GLY A 1 108 ? 10.185 1.581 -25.668 1.00 95.00 108 GLY A O 1
ATOM 815 N N . ILE A 1 109 ? 10.370 1.699 -23.431 1.00 95.25 109 ILE A N 1
ATOM 816 C CA . ILE A 1 109 ? 11.838 1.586 -23.400 1.00 95.25 109 ILE A CA 1
ATOM 817 C C . ILE A 1 109 ? 12.290 0.244 -23.986 1.00 95.25 109 ILE A C 1
ATOM 819 O O . ILE A 1 109 ? 13.188 0.223 -24.827 1.00 95.25 109 ILE A O 1
ATOM 823 N N . ARG A 1 110 ? 11.648 -0.868 -23.601 1.00 93.56 110 ARG A N 1
ATOM 824 C CA . ARG A 1 110 ? 11.961 -2.201 -24.141 1.00 93.56 110 ARG A CA 1
ATOM 825 C C . ARG A 1 110 ? 11.816 -2.243 -25.662 1.00 93.56 110 ARG A C 1
ATOM 827 O O . ARG A 1 110 ? 12.734 -2.691 -26.342 1.00 93.56 110 ARG A O 1
ATOM 834 N N . ALA A 1 111 ? 10.719 -1.709 -26.197 1.00 95.00 111 ALA A N 1
ATOM 835 C CA . ALA A 1 111 ? 10.513 -1.622 -27.641 1.00 95.00 111 ALA A CA 1
ATOM 836 C C . ALA A 1 111 ? 11.596 -0.768 -28.332 1.00 95.00 111 ALA A C 1
ATOM 838 O O . ALA A 1 111 ? 12.085 -1.127 -29.402 1.00 95.00 111 ALA A O 1
ATOM 839 N N . GLY A 1 112 ? 12.018 0.340 -27.711 1.00 96.00 112 GLY A N 1
ATOM 840 C CA . GLY A 1 112 ? 13.124 1.163 -28.210 1.00 96.00 112 GLY A CA 1
ATOM 841 C C . GLY A 1 112 ? 14.462 0.415 -28.252 1.00 96.00 112 GLY A C 1
ATOM 842 O O . GLY A 1 112 ? 15.203 0.533 -29.227 1.00 96.00 112 GLY A O 1
ATOM 843 N N . ILE A 1 113 ? 14.749 -0.402 -27.236 1.00 95.75 113 ILE A N 1
ATOM 844 C CA . ILE A 1 113 ? 15.946 -1.256 -27.170 1.00 95.75 113 ILE A CA 1
ATOM 845 C C . ILE A 1 113 ? 15.918 -2.332 -28.264 1.00 95.75 113 ILE A C 1
ATOM 847 O O . ILE A 1 113 ? 16.925 -2.543 -28.937 1.00 95.75 113 ILE A O 1
ATOM 851 N N . GLU A 1 114 ? 14.774 -2.981 -28.494 1.00 93.56 114 GLU A N 1
ATOM 852 C CA . GLU A 1 114 ? 14.603 -3.974 -29.568 1.00 93.56 114 GLU A CA 1
ATOM 853 C C . GLU A 1 114 ? 14.827 -3.350 -30.958 1.00 93.56 114 GLU A C 1
ATOM 855 O O . GLU A 1 114 ? 15.534 -3.908 -31.806 1.00 93.56 114 GLU A O 1
ATOM 860 N N . GLN A 1 115 ? 14.293 -2.146 -31.183 1.00 95.88 115 GLN A N 1
ATOM 861 C CA . GLN A 1 115 ? 14.534 -1.392 -32.415 1.00 95.88 115 GLN A CA 1
ATOM 862 C C . GLN A 1 115 ? 16.005 -0.996 -32.575 1.00 95.88 115 GLN A C 1
ATOM 864 O O . GLN A 1 115 ? 16.543 -1.085 -33.681 1.00 95.88 115 GLN A O 1
ATOM 869 N N . LEU A 1 116 ? 16.666 -0.569 -31.495 1.00 95.44 116 LEU A N 1
ATOM 870 C CA . LEU A 1 116 ? 18.089 -0.240 -31.520 1.00 95.44 116 LEU A CA 1
ATOM 871 C C . LEU A 1 116 ? 18.929 -1.474 -31.857 1.00 95.44 116 LEU A C 1
ATOM 873 O O . LEU A 1 116 ? 19.788 -1.396 -32.729 1.00 95.44 116 LEU A O 1
ATOM 877 N N . SER A 1 117 ? 18.631 -2.618 -31.239 1.00 93.62 117 SER A N 1
ATOM 878 C CA . SER A 1 117 ? 19.301 -3.893 -31.513 1.00 93.62 117 SER A CA 1
ATOM 879 C C . SER A 1 117 ? 19.211 -4.275 -32.995 1.00 93.62 117 SER A C 1
ATOM 881 O O . SER A 1 117 ? 20.225 -4.607 -33.608 1.00 93.62 117 SER A O 1
ATOM 883 N N . THR A 1 118 ? 18.028 -4.113 -33.597 1.00 94.94 118 THR A N 1
ATOM 884 C CA . THR A 1 118 ? 17.814 -4.351 -35.035 1.00 94.94 118 THR A CA 1
ATOM 885 C C . THR A 1 118 ? 18.669 -3.412 -35.892 1.00 94.94 118 THR A C 1
ATOM 887 O O . THR A 1 118 ? 19.395 -3.863 -36.773 1.00 94.94 118 THR A O 1
ATOM 890 N N . LYS A 1 119 ? 18.670 -2.105 -35.593 1.00 94.94 119 LYS A N 1
ATOM 891 C CA . LYS A 1 119 ? 19.485 -1.119 -36.327 1.00 94.94 119 LYS A CA 1
ATOM 892 C C . LYS A 1 119 ? 20.982 -1.400 -36.215 1.00 94.94 119 LYS A C 1
ATOM 894 O O . LYS A 1 119 ? 21.705 -1.253 -37.192 1.00 94.94 119 LYS A O 1
ATOM 899 N N . VAL A 1 120 ? 21.454 -1.794 -35.035 1.00 94.88 120 VAL A N 1
ATOM 900 C CA . VAL A 1 120 ? 22.858 -2.161 -34.800 1.00 94.88 120 VAL A CA 1
ATOM 901 C C . VAL A 1 120 ? 23.240 -3.374 -35.649 1.00 94.88 120 VAL A C 1
ATOM 903 O O . VAL A 1 120 ? 24.320 -3.389 -36.238 1.00 94.88 120 VAL A O 1
ATOM 906 N N . GLN A 1 121 ? 22.345 -4.356 -35.777 1.00 93.81 121 GLN A N 1
ATOM 907 C CA . GLN A 1 121 ? 22.550 -5.512 -36.647 1.00 93.81 121 GLN A CA 1
ATOM 908 C C . GLN A 1 121 ? 22.605 -5.128 -38.134 1.00 93.81 121 GLN A C 1
ATOM 910 O O . GLN A 1 121 ? 23.510 -5.584 -38.834 1.00 93.81 121 GLN A O 1
ATOM 915 N N . ASP A 1 122 ? 21.716 -4.246 -38.599 1.00 95.12 122 ASP A N 1
ATOM 916 C CA . ASP A 1 122 ? 21.736 -3.742 -39.980 1.00 95.12 122 ASP A CA 1
ATOM 917 C C . ASP A 1 122 ? 23.054 -3.011 -40.293 1.00 95.12 122 ASP A C 1
ATOM 919 O O . ASP A 1 122 ? 23.684 -3.249 -41.326 1.00 95.12 122 ASP A O 1
ATOM 923 N N . ILE A 1 123 ? 23.520 -2.147 -39.380 1.00 94.69 123 ILE A N 1
ATOM 924 C CA . ILE A 1 123 ? 24.793 -1.424 -39.540 1.00 94.69 123 ILE A CA 1
ATOM 925 C C . ILE A 1 123 ? 25.973 -2.407 -39.539 1.00 94.69 123 ILE A C 1
ATOM 927 O O . ILE A 1 123 ? 26.902 -2.236 -40.332 1.00 94.69 123 ILE A O 1
ATOM 931 N N . SER A 1 124 ? 25.938 -3.454 -38.706 1.00 94.25 124 SER A N 1
ATOM 932 C CA . SER A 1 124 ? 26.961 -4.508 -38.714 1.00 94.25 124 SER A CA 1
ATOM 933 C C . SER A 1 124 ? 27.069 -5.154 -40.095 1.00 94.25 124 SER A C 1
ATOM 935 O O . SER A 1 124 ? 28.160 -5.224 -40.649 1.00 94.25 124 SER A O 1
ATOM 937 N N . GLN A 1 125 ? 25.938 -5.532 -40.699 1.00 94.94 125 GLN A N 1
ATOM 938 C CA . GLN A 1 125 ? 25.912 -6.172 -42.016 1.00 94.94 125 GLN A CA 1
ATOM 939 C C . GLN A 1 125 ? 26.422 -5.250 -43.137 1.00 94.94 125 GLN A C 1
ATOM 941 O O . GLN A 1 125 ? 27.124 -5.692 -44.054 1.00 94.94 125 GLN A O 1
ATOM 946 N N . ILE A 1 126 ? 26.103 -3.954 -43.065 1.00 94.88 126 ILE A N 1
ATOM 947 C CA . ILE A 1 126 ? 26.643 -2.950 -43.992 1.00 94.88 126 ILE A CA 1
ATOM 948 C C . ILE A 1 126 ? 28.162 -2.826 -43.818 1.00 94.88 126 ILE A C 1
ATOM 950 O O . ILE A 1 126 ? 28.890 -2.774 -44.808 1.00 94.88 126 ILE A O 1
ATOM 954 N N . THR A 1 127 ? 28.647 -2.814 -42.577 1.00 94.88 127 THR A N 1
ATOM 955 C CA . THR A 1 127 ? 30.078 -2.686 -42.269 1.00 94.88 127 THR A CA 1
ATOM 956 C C . THR A 1 127 ? 30.865 -3.901 -42.764 1.00 94.88 127 THR A C 1
ATOM 958 O O . THR A 1 127 ? 31.898 -3.722 -43.408 1.00 94.88 127 THR A O 1
ATOM 961 N N . ASP A 1 128 ? 30.332 -5.113 -42.586 1.00 93.44 128 ASP A N 1
ATOM 962 C CA . ASP A 1 128 ? 30.906 -6.352 -43.132 1.00 93.44 128 ASP A CA 1
ATOM 963 C C . ASP A 1 128 ? 30.995 -6.297 -44.670 1.00 93.44 128 ASP A C 1
ATOM 965 O O . ASP A 1 128 ? 31.987 -6.705 -45.279 1.00 93.44 128 ASP A O 1
ATOM 969 N N . THR A 1 129 ? 29.972 -5.730 -45.318 1.00 95.62 129 THR A N 1
ATOM 970 C CA . THR A 1 129 ? 29.955 -5.538 -46.776 1.00 95.62 129 THR A CA 1
ATOM 971 C C . THR A 1 129 ? 31.031 -4.544 -47.224 1.00 95.62 129 THR A C 1
ATOM 973 O O . THR A 1 129 ? 31.733 -4.802 -48.201 1.00 95.62 129 THR A O 1
ATOM 976 N N . ILE A 1 130 ? 31.207 -3.429 -46.505 1.00 94.38 130 ILE A N 1
ATOM 977 C CA . ILE A 1 130 ? 32.264 -2.440 -46.777 1.00 94.38 130 ILE A CA 1
ATOM 978 C C . ILE A 1 130 ? 33.649 -3.074 -46.618 1.00 94.38 130 ILE A C 1
ATOM 980 O O . ILE A 1 130 ? 34.517 -2.860 -47.465 1.00 94.38 130 ILE A O 1
ATOM 984 N N . GLU A 1 131 ? 33.856 -3.879 -45.574 1.00 93.69 131 GLU A N 1
ATOM 985 C CA . GLU A 1 131 ? 35.109 -4.607 -45.371 1.00 93.69 131 GLU A CA 1
ATOM 986 C C . GLU A 1 131 ? 35.392 -5.559 -46.546 1.00 93.69 131 GLU A C 1
ATOM 988 O O . GLU A 1 131 ? 36.506 -5.579 -47.078 1.00 93.69 131 GLU A O 1
ATOM 993 N N . SER A 1 132 ? 34.379 -6.298 -47.011 1.00 94.12 132 SER A N 1
ATOM 994 C CA . SER A 1 132 ? 34.491 -7.186 -48.174 1.00 94.12 132 SER A CA 1
ATOM 995 C C . SER A 1 132 ? 34.843 -6.425 -49.458 1.00 94.12 132 SER A C 1
ATOM 997 O O . SER A 1 132 ? 35.783 -6.811 -50.154 1.00 94.12 132 SER A O 1
ATOM 999 N N . ILE A 1 133 ? 34.144 -5.322 -49.755 1.00 93.81 133 ILE A N 1
ATOM 1000 C CA . ILE A 1 133 ? 34.415 -4.471 -50.930 1.00 93.81 133 ILE A CA 1
ATOM 1001 C C . ILE A 1 133 ? 35.830 -3.895 -50.861 1.00 93.81 133 ILE A C 1
ATOM 1003 O O . ILE A 1 133 ? 36.540 -3.846 -51.866 1.00 93.81 133 ILE A O 1
ATOM 1007 N N . SER A 1 134 ? 36.259 -3.469 -49.674 1.00 94.31 134 SER A N 1
ATOM 1008 C CA . SER A 1 134 ? 37.597 -2.936 -49.457 1.00 94.31 134 SER A CA 1
ATOM 1009 C C . SER A 1 134 ? 38.679 -3.992 -49.711 1.00 94.31 134 SER A C 1
ATOM 1011 O O . SER A 1 134 ? 39.645 -3.733 -50.431 1.00 94.31 134 SER A O 1
ATOM 1013 N N . ASN A 1 135 ? 38.490 -5.217 -49.207 1.00 92.75 135 ASN A N 1
ATOM 1014 C CA . ASN A 1 135 ? 39.395 -6.334 -49.478 1.00 92.75 135 ASN A CA 1
ATOM 1015 C C . ASN A 1 135 ? 39.467 -6.665 -50.981 1.00 92.75 135 ASN A C 1
ATOM 1017 O O . ASN A 1 135 ? 40.562 -6.864 -51.509 1.00 92.75 135 ASN A O 1
ATOM 1021 N N . GLU A 1 136 ? 38.332 -6.681 -51.686 1.00 93.31 136 GLU A N 1
ATOM 1022 C CA . GLU A 1 136 ? 38.290 -6.914 -53.136 1.00 93.31 136 GLU A CA 1
ATOM 1023 C C . GLU A 1 136 ? 38.986 -5.787 -53.913 1.00 93.31 136 GLU A C 1
ATOM 1025 O O . GLU A 1 136 ? 39.814 -6.045 -54.788 1.00 93.31 136 GLU A O 1
ATOM 1030 N N . THR A 1 137 ? 38.742 -4.532 -53.530 1.00 93.31 137 THR A N 1
ATOM 1031 C CA . THR A 1 137 ? 39.389 -3.350 -54.122 1.00 93.31 137 THR A CA 1
ATOM 1032 C C . THR A 1 137 ? 40.901 -3.377 -53.906 1.00 93.31 137 THR A C 1
ATOM 1034 O O . THR A 1 137 ? 41.663 -3.094 -54.830 1.00 93.31 137 THR A O 1
ATOM 1037 N N . ASN A 1 138 ? 41.355 -3.779 -52.717 1.00 90.69 138 ASN A N 1
ATOM 1038 C CA . ASN A 1 138 ? 42.772 -3.939 -52.402 1.00 90.69 138 ASN A CA 1
ATOM 1039 C C . ASN A 1 138 ? 43.435 -5.019 -53.278 1.00 90.69 138 ASN A C 1
ATOM 1041 O O . ASN A 1 138 ? 44.537 -4.809 -53.786 1.00 90.69 138 ASN A O 1
ATOM 1045 N N . LEU A 1 139 ? 42.757 -6.150 -53.509 1.00 90.25 139 LEU A N 1
ATOM 1046 C CA . LEU A 1 139 ? 43.237 -7.210 -54.404 1.00 90.25 139 LEU A CA 1
ATOM 1047 C C . LEU A 1 139 ? 43.262 -6.765 -55.874 1.00 90.25 139 LEU A C 1
ATOM 1049 O O . LEU A 1 139 ? 44.237 -7.030 -56.579 1.00 90.25 139 LEU A O 1
ATOM 1053 N N . LEU A 1 140 ? 42.232 -6.052 -56.337 1.00 89.06 140 LEU A N 1
ATOM 1054 C CA . LEU A 1 140 ? 42.184 -5.483 -57.688 1.00 89.06 140 LEU A CA 1
ATOM 1055 C C . LEU A 1 140 ? 43.313 -4.468 -57.910 1.00 89.06 140 LEU A C 1
ATOM 1057 O O . LEU A 1 140 ? 44.010 -4.528 -58.924 1.00 89.06 140 LEU A O 1
ATOM 1061 N N . ALA A 1 141 ? 43.537 -3.580 -56.941 1.00 88.56 141 ALA A N 1
ATOM 1062 C CA . ALA A 1 141 ? 44.613 -2.597 -56.975 1.00 88.56 141 ALA A CA 1
ATOM 1063 C C . ALA A 1 141 ? 45.999 -3.261 -56.957 1.00 88.56 141 ALA A C 1
ATOM 1065 O O . ALA A 1 141 ? 46.881 -2.862 -57.714 1.00 88.56 141 ALA A O 1
ATOM 1066 N N . LEU A 1 142 ? 46.183 -4.324 -56.165 1.00 84.00 142 LEU A N 1
ATOM 1067 C CA . LEU A 1 142 ? 47.413 -5.119 -56.148 1.00 84.00 142 LEU A CA 1
ATOM 1068 C C . LEU A 1 142 ? 47.711 -5.744 -57.519 1.00 84.00 142 LEU A C 1
ATOM 1070 O O . LEU A 1 142 ? 48.841 -5.650 -58.006 1.00 84.00 142 LEU A O 1
ATOM 1074 N N . ASN A 1 143 ? 46.699 -6.343 -58.152 1.00 82.94 143 ASN A N 1
ATOM 1075 C CA . ASN A 1 143 ? 46.825 -6.922 -59.488 1.00 82.94 143 ASN A CA 1
ATOM 1076 C C . ASN A 1 143 ? 47.178 -5.846 -60.528 1.00 82.94 143 ASN A C 1
ATOM 1078 O O . ASN A 1 143 ? 48.082 -6.053 -61.337 1.00 82.94 143 ASN A O 1
ATOM 1082 N N . ALA A 1 144 ? 46.551 -4.667 -60.461 1.00 80.56 144 ALA A N 1
ATOM 1083 C CA . ALA A 1 144 ? 46.860 -3.543 -61.346 1.00 80.56 144 ALA A CA 1
ATOM 1084 C C . ALA A 1 144 ? 48.284 -2.979 -61.138 1.00 80.56 144 ALA A C 1
ATOM 1086 O O . ALA A 1 144 ? 48.968 -2.665 -62.115 1.00 80.56 144 ALA A O 1
ATOM 1087 N N . SER A 1 145 ? 48.755 -2.887 -59.887 1.00 75.25 145 SER A N 1
ATOM 1088 C CA . SER A 1 145 ? 50.101 -2.400 -59.544 1.00 75.25 145 SER A CA 1
ATOM 1089 C C . SER A 1 145 ? 51.227 -3.342 -59.977 1.00 75.25 145 SER A C 1
ATOM 1091 O O . SER A 1 145 ? 52.298 -2.861 -60.333 1.00 75.25 145 SER A O 1
ATOM 1093 N N . ILE A 1 146 ? 51.031 -4.664 -59.919 1.00 65.31 146 ILE A N 1
ATOM 1094 C CA . ILE A 1 146 ? 52.106 -5.641 -60.175 1.00 65.31 146 ILE A CA 1
ATOM 1095 C C . ILE A 1 146 ? 52.048 -6.200 -61.601 1.00 65.31 146 ILE A C 1
ATOM 1097 O O . ILE A 1 146 ? 53.088 -6.333 -62.240 1.00 65.31 146 ILE A O 1
ATOM 1101 N N . ILE A 1 147 ? 50.859 -6.538 -62.106 1.00 63.00 147 ILE A N 1
ATOM 1102 C CA . ILE A 1 147 ? 50.708 -7.311 -63.347 1.00 63.00 147 ILE A CA 1
ATOM 1103 C C . ILE A 1 147 ? 50.628 -6.370 -64.551 1.00 63.00 147 ILE A C 1
ATOM 1105 O O . ILE A 1 147 ? 51.479 -6.424 -65.438 1.00 63.00 147 ILE A O 1
ATOM 1109 N N . GLU A 1 148 ? 49.661 -5.456 -64.569 1.00 68.00 148 GLU A N 1
ATOM 1110 C CA . GLU A 1 148 ? 49.407 -4.603 -65.737 1.00 68.00 148 GLU A CA 1
ATOM 1111 C C . GLU A 1 148 ? 50.428 -3.462 -65.881 1.00 68.00 148 GLU A C 1
ATOM 1113 O O . GLU A 1 148 ? 50.831 -3.138 -67.000 1.00 68.00 148 GLU A O 1
ATOM 1118 N N . ALA A 1 149 ? 50.929 -2.903 -64.772 1.00 68.00 149 ALA A N 1
ATOM 1119 C CA . ALA A 1 149 ? 51.982 -1.886 -64.812 1.00 68.00 149 ALA A CA 1
ATOM 1120 C C . ALA A 1 149 ? 53.334 -2.444 -65.295 1.00 68.00 149 ALA A C 1
ATOM 1122 O O . ALA A 1 149 ? 54.010 -1.795 -66.095 1.00 68.00 149 ALA A O 1
ATOM 1123 N N . ALA A 1 150 ? 53.710 -3.660 -64.876 1.00 65.00 150 ALA A N 1
ATOM 1124 C CA . ALA A 1 150 ? 54.918 -4.331 -65.363 1.00 65.00 150 ALA A CA 1
ATOM 1125 C C . ALA A 1 150 ? 54.789 -4.735 -66.841 1.00 65.00 150 ALA A C 1
ATOM 1127 O O . ALA A 1 150 ? 55.748 -4.639 -67.608 1.00 65.00 150 ALA A O 1
ATOM 1128 N N . ARG A 1 151 ? 53.583 -5.133 -67.261 1.00 70.88 151 ARG A N 1
ATOM 1129 C CA . ARG A 1 151 ? 53.258 -5.522 -68.638 1.00 70.88 151 ARG A CA 1
ATOM 1130 C C . ARG A 1 151 ? 53.240 -4.339 -69.620 1.00 70.88 151 ARG A C 1
ATOM 1132 O O . ARG A 1 151 ? 53.489 -4.547 -70.804 1.00 70.88 151 ARG A O 1
ATOM 1139 N N . ALA A 1 152 ? 52.997 -3.113 -69.146 1.00 74.12 152 ALA A N 1
ATOM 1140 C CA . ALA A 1 152 ? 52.964 -1.885 -69.953 1.00 74.12 152 ALA A CA 1
ATOM 1141 C C . ALA A 1 152 ? 54.316 -1.134 -70.064 1.00 74.12 152 ALA A C 1
ATOM 1143 O O . ALA A 1 152 ? 54.402 -0.126 -70.772 1.00 74.12 152 ALA A O 1
ATOM 1144 N N . GLY A 1 153 ? 55.380 -1.594 -69.392 1.00 71.88 153 GLY A N 1
ATOM 1145 C CA . GLY A 1 153 ? 56.721 -0.993 -69.479 1.00 71.88 153 GLY A CA 1
ATOM 1146 C C . GLY A 1 153 ? 56.780 0.473 -69.010 1.00 71.88 153 GLY A C 1
ATOM 1147 O O . GLY A 1 153 ? 56.162 0.841 -68.013 1.00 71.88 153 GLY A O 1
ATOM 1148 N N . GLU A 1 154 ? 57.509 1.341 -69.727 1.00 69.19 154 GLU A N 1
ATOM 1149 C CA . GLU A 1 154 ? 57.650 2.782 -69.404 1.00 69.19 154 GLU A CA 1
ATOM 1150 C C . GLU A 1 154 ? 56.296 3.523 -69.315 1.00 69.19 154 GLU A C 1
ATOM 1152 O O . GLU A 1 154 ? 56.150 4.446 -68.513 1.00 69.19 154 GLU A O 1
ATOM 1157 N N . HIS A 1 155 ? 55.281 3.086 -70.071 1.00 67.25 155 HIS A N 1
ATOM 1158 C CA . HIS A 1 155 ? 53.938 3.681 -70.068 1.00 67.25 155 HIS A CA 1
ATOM 1159 C C . HIS A 1 155 ? 53.086 3.275 -68.848 1.00 67.25 155 HIS A C 1
ATOM 1161 O O . HIS A 1 155 ? 52.098 3.940 -68.539 1.00 67.25 155 HIS A O 1
ATOM 1167 N N . GLY A 1 156 ? 53.476 2.221 -68.121 1.00 72.69 156 GLY A N 1
ATOM 1168 C CA . GLY A 1 156 ? 52.780 1.716 -66.933 1.00 72.69 156 GLY A CA 1
ATOM 1169 C C . GLY A 1 156 ? 53.090 2.469 -65.635 1.00 72.69 156 GLY A C 1
ATOM 1170 O O . GLY A 1 156 ? 52.387 2.281 -64.642 1.00 72.69 156 GLY A O 1
ATOM 1171 N N . LYS A 1 157 ? 54.100 3.354 -65.621 1.00 74.12 157 LYS A N 1
ATOM 1172 C CA . LYS A 1 157 ? 54.537 4.072 -64.405 1.00 74.12 157 LYS A CA 1
ATOM 1173 C C . LYS A 1 157 ? 53.423 4.920 -63.781 1.00 74.12 157 LYS A C 1
ATOM 1175 O O . LYS A 1 157 ? 53.248 4.885 -62.568 1.00 74.12 157 LYS A O 1
ATOM 1180 N N . GLY A 1 158 ? 52.634 5.631 -64.593 1.00 77.62 158 GLY A N 1
ATOM 1181 C CA . GLY A 1 158 ? 51.491 6.421 -64.107 1.00 77.62 158 GLY A CA 1
ATOM 1182 C C . GLY A 1 158 ? 50.358 5.554 -63.545 1.00 77.62 158 GLY A C 1
ATOM 1183 O O . GLY A 1 158 ? 49.809 5.862 -62.490 1.00 77.62 158 GLY A O 1
ATOM 1184 N N . PHE A 1 159 ? 50.068 4.422 -64.196 1.00 79.00 159 PHE A N 1
ATOM 1185 C CA . PHE A 1 159 ? 49.086 3.441 -63.719 1.00 79.00 159 PHE A CA 1
ATOM 1186 C C . PHE A 1 159 ? 49.511 2.781 -62.402 1.00 79.00 159 PHE A C 1
ATOM 1188 O O . PHE A 1 159 ? 48.675 2.586 -61.524 1.00 79.00 159 PHE A O 1
ATOM 1195 N N . SER A 1 160 ? 50.807 2.505 -62.222 1.00 80.94 160 SER A N 1
ATOM 1196 C CA . SER A 1 160 ? 51.347 1.963 -60.971 1.00 80.94 160 SER A CA 1
ATOM 1197 C C . SER A 1 160 ? 51.133 2.902 -59.782 1.00 80.94 160 SER A C 1
ATOM 1199 O O . SER A 1 160 ? 50.843 2.425 -58.686 1.00 80.94 160 SER A O 1
ATOM 1201 N N . VAL A 1 161 ? 51.280 4.219 -59.985 1.00 83.00 161 VAL A N 1
ATOM 1202 C CA . VAL A 1 161 ? 51.072 5.227 -58.930 1.00 83.00 161 VAL A CA 1
ATOM 1203 C C . VAL A 1 161 ? 49.599 5.283 -58.532 1.00 83.00 161 VAL A C 1
ATOM 1205 O O . VAL A 1 161 ? 49.290 5.211 -57.346 1.00 83.00 161 VAL A O 1
ATOM 1208 N N . VAL A 1 162 ? 48.687 5.322 -59.509 1.00 86.81 162 VAL A N 1
ATOM 1209 C CA . VAL A 1 162 ? 47.238 5.318 -59.242 1.00 86.81 162 VAL A CA 1
ATOM 1210 C C . VAL A 1 162 ? 46.811 4.028 -58.539 1.00 86.81 162 VAL A C 1
ATOM 1212 O O . VAL A 1 162 ? 46.088 4.086 -57.551 1.00 86.81 162 VAL A O 1
ATOM 1215 N N . ALA A 1 163 ? 47.288 2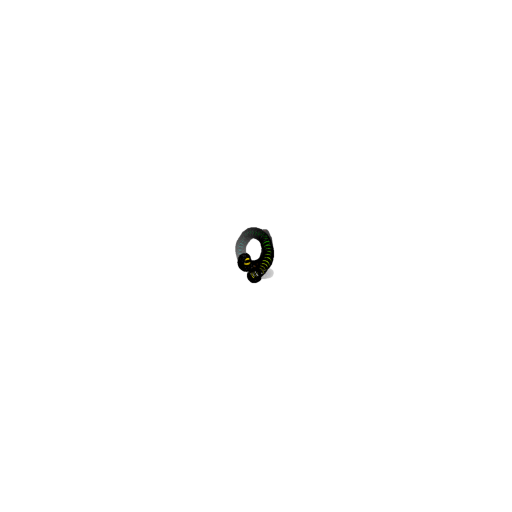.867 -58.990 1.00 88.12 163 ALA A N 1
ATOM 1216 C CA . ALA A 1 163 ? 46.968 1.590 -58.358 1.00 88.12 163 ALA A CA 1
ATOM 1217 C C . ALA A 1 163 ? 47.510 1.498 -56.917 1.00 88.12 163 ALA A C 1
ATOM 1219 O O . ALA A 1 163 ? 46.817 0.996 -56.035 1.00 88.12 163 ALA A O 1
ATOM 1220 N N . SER A 1 164 ? 48.693 2.062 -56.638 1.00 87.31 164 SER A N 1
ATOM 1221 C CA . SER A 1 164 ? 49.220 2.156 -55.269 1.00 87.31 164 SER A CA 1
ATOM 1222 C C . SER A 1 164 ? 48.370 3.067 -54.376 1.00 87.31 164 SER A C 1
ATOM 1224 O O . SER A 1 164 ? 48.181 2.754 -53.201 1.00 87.31 164 SER A O 1
ATOM 1226 N N . GLU A 1 165 ? 47.841 4.168 -54.915 1.00 90.12 165 GLU A N 1
ATOM 1227 C CA . GLU A 1 165 ? 46.961 5.079 -54.174 1.00 90.12 165 GLU A CA 1
ATOM 1228 C C . GLU A 1 165 ? 45.598 4.434 -53.883 1.00 90.12 165 GLU A C 1
ATOM 1230 O O . GLU A 1 165 ? 45.126 4.466 -52.749 1.00 90.12 165 GLU A O 1
ATOM 1235 N N . VAL A 1 166 ? 44.998 3.750 -54.867 1.00 92.50 166 VAL A N 1
ATOM 1236 C CA . VAL A 1 166 ? 43.753 2.980 -54.675 1.00 92.50 166 VAL A CA 1
ATOM 1237 C C . VAL A 1 166 ? 43.946 1.888 -53.622 1.00 92.50 166 VAL A C 1
ATOM 1239 O O . VAL A 1 166 ? 43.083 1.694 -52.768 1.00 92.50 166 VAL A O 1
ATOM 1242 N N . ARG A 1 167 ? 45.096 1.205 -53.636 1.00 90.00 167 ARG A N 1
ATOM 1243 C CA . ARG A 1 167 ? 45.450 0.207 -52.621 1.00 90.00 167 ARG A CA 1
ATOM 1244 C C . ARG A 1 167 ? 45.533 0.825 -51.221 1.00 90.00 167 ARG A C 1
ATOM 1246 O O . ARG A 1 167 ? 45.015 0.248 -50.270 1.00 90.00 167 ARG A O 1
ATOM 1253 N N . ASN A 1 168 ? 46.161 1.994 -51.093 1.00 92.44 168 ASN A N 1
ATOM 1254 C CA . ASN A 1 168 ? 46.255 2.720 -49.826 1.00 92.44 168 ASN A CA 1
ATOM 1255 C C . ASN A 1 168 ? 44.865 3.135 -49.304 1.00 92.44 168 ASN A C 1
ATOM 1257 O O . ASN A 1 168 ? 44.558 2.926 -48.133 1.00 92.44 168 ASN A O 1
ATOM 1261 N N . LEU A 1 169 ? 43.995 3.649 -50.180 1.00 93.88 169 LEU A N 1
ATOM 1262 C CA . LEU A 1 169 ? 42.612 4.002 -49.838 1.00 93.88 169 LEU A CA 1
ATOM 1263 C C . LEU A 1 169 ? 41.783 2.784 -49.413 1.00 93.88 169 LEU A C 1
ATOM 1265 O O . LEU A 1 169 ? 40.999 2.881 -48.467 1.00 93.88 169 LEU A O 1
ATOM 1269 N N . ALA A 1 170 ? 41.963 1.637 -50.071 1.00 93.25 170 ALA A N 1
ATOM 1270 C CA . ALA A 1 170 ? 41.318 0.391 -49.672 1.00 93.25 170 ALA A CA 1
ATOM 1271 C C . ALA A 1 170 ? 41.780 -0.038 -48.266 1.00 93.25 170 ALA A C 1
ATOM 1273 O O . ALA A 1 170 ? 40.957 -0.219 -47.373 1.00 93.25 170 ALA A O 1
ATOM 1274 N N . GLU A 1 171 ? 43.087 -0.083 -47.998 1.00 92.88 171 GLU A N 1
ATOM 1275 C CA . GLU A 1 171 ? 43.594 -0.433 -46.662 1.00 92.88 171 GLU A CA 1
ATOM 1276 C C . GLU A 1 171 ? 43.074 0.519 -45.567 1.00 92.88 171 GLU A C 1
ATOM 1278 O O . GLU A 1 171 ? 42.620 0.064 -44.517 1.00 92.88 171 GLU A O 1
ATOM 1283 N N . GLN A 1 172 ? 43.034 1.831 -45.827 1.00 94.56 172 GLN A N 1
ATOM 1284 C CA . GLN A 1 172 ? 42.434 2.803 -44.903 1.00 94.56 172 GLN A CA 1
ATOM 1285 C C . GLN A 1 172 ? 40.935 2.549 -44.691 1.00 94.56 172 GLN A C 1
ATOM 1287 O O . GLN A 1 172 ? 40.467 2.537 -43.553 1.00 94.56 172 GLN A O 1
ATOM 1292 N N . THR A 1 173 ? 40.186 2.267 -45.762 1.00 95.19 173 THR A N 1
ATOM 1293 C CA . THR A 1 173 ? 38.752 1.934 -45.686 1.00 95.19 173 THR A CA 1
ATOM 1294 C C . THR A 1 173 ? 38.522 0.677 -44.850 1.00 95.19 173 THR A C 1
ATOM 1296 O O . THR A 1 173 ? 37.598 0.632 -44.041 1.00 95.19 173 THR A O 1
ATOM 1299 N N . LYS A 1 174 ? 39.385 -0.335 -44.999 1.00 93.50 174 LYS A N 1
ATOM 1300 C CA . LYS A 1 174 ? 39.337 -1.562 -44.198 1.00 93.50 174 LYS A CA 1
ATOM 1301 C C . LYS A 1 174 ? 39.576 -1.267 -42.719 1.00 93.50 174 LYS A C 1
ATOM 1303 O O . LYS A 1 174 ? 38.813 -1.731 -41.879 1.00 93.50 174 LYS A O 1
ATOM 1308 N N . GLN A 1 175 ? 40.599 -0.478 -42.395 1.00 94.75 175 GLN A N 1
ATOM 1309 C CA . GLN A 1 175 ? 40.883 -0.093 -41.011 1.00 94.75 175 GLN A CA 1
ATOM 1310 C C . GLN A 1 175 ? 39.712 0.671 -40.383 1.00 94.75 175 GLN A C 1
ATOM 1312 O O . GLN A 1 175 ? 39.327 0.373 -39.253 1.00 94.75 175 GLN A O 1
ATOM 1317 N N . SER A 1 176 ? 39.094 1.596 -41.124 1.00 95.19 176 SER A N 1
ATOM 1318 C CA . SER A 1 176 ? 37.885 2.289 -40.667 1.00 95.19 176 SER A CA 1
ATOM 1319 C C . SER A 1 176 ? 36.703 1.335 -40.470 1.00 95.19 176 SER A C 1
ATOM 1321 O O . SER A 1 176 ? 36.006 1.451 -39.466 1.00 95.19 176 SER A O 1
ATOM 1323 N N . ALA A 1 177 ? 36.492 0.365 -41.367 1.00 93.62 177 ALA A N 1
ATOM 1324 C CA . ALA A 1 177 ? 35.438 -0.642 -41.218 1.00 93.62 177 ALA A CA 1
ATOM 1325 C C . ALA A 1 177 ? 35.627 -1.490 -39.946 1.00 93.62 177 ALA A C 1
ATOM 1327 O O . ALA A 1 177 ? 34.680 -1.661 -39.182 1.00 93.62 177 ALA A O 1
ATOM 1328 N N . VAL A 1 178 ? 36.860 -1.920 -39.652 1.00 93.19 178 VAL A N 1
ATOM 1329 C CA . VAL A 1 178 ? 37.189 -2.660 -38.419 1.00 93.19 178 VAL A CA 1
ATOM 1330 C C . VAL A 1 178 ? 36.926 -1.815 -37.166 1.00 93.19 178 VAL A C 1
ATOM 1332 O O . VAL A 1 178 ? 36.364 -2.308 -36.188 1.00 93.19 178 VAL A O 1
ATOM 1335 N N . GLN A 1 179 ? 37.288 -0.529 -37.180 1.00 94.75 179 GLN A N 1
ATOM 1336 C CA . GLN A 1 179 ? 36.986 0.382 -36.068 1.00 94.75 179 GLN A CA 1
ATOM 1337 C C . GLN A 1 179 ? 35.474 0.558 -35.868 1.00 94.75 179 GLN A C 1
ATOM 1339 O O . GLN A 1 179 ? 34.997 0.570 -34.733 1.00 94.75 179 GLN A O 1
ATOM 1344 N N . ILE A 1 180 ? 34.707 0.654 -36.958 1.00 95.12 180 ILE A N 1
ATOM 1345 C CA . ILE A 1 180 ? 33.243 0.726 -36.911 1.00 95.12 180 ILE A CA 1
ATOM 1346 C C . ILE A 1 180 ? 32.651 -0.566 -36.331 1.00 95.12 180 ILE A C 1
ATOM 1348 O O . ILE A 1 180 ? 31.819 -0.485 -35.431 1.00 95.12 180 ILE A O 1
ATOM 1352 N N . GLN A 1 181 ? 33.118 -1.743 -36.755 1.00 93.56 181 GLN A N 1
ATOM 1353 C CA . GLN A 1 181 ? 32.725 -3.039 -36.179 1.00 93.56 181 GLN A CA 1
ATOM 1354 C C . GLN A 1 181 ? 32.974 -3.097 -34.665 1.00 93.56 181 GLN A C 1
ATOM 1356 O O . GLN A 1 181 ? 32.100 -3.535 -33.918 1.00 93.56 181 GLN A O 1
ATOM 1361 N N . GLN A 1 182 ? 34.131 -2.621 -34.191 1.00 94.69 182 GLN A N 1
ATOM 1362 C CA . GLN A 1 182 ? 34.433 -2.570 -32.755 1.00 94.69 182 GLN A CA 1
ATOM 1363 C C . GLN A 1 182 ? 33.450 -1.668 -31.995 1.00 94.69 182 GLN A C 1
ATOM 1365 O O . GLN A 1 182 ? 32.955 -2.056 -30.936 1.00 94.69 182 GLN A O 1
ATOM 1370 N N . MET A 1 183 ? 33.116 -0.496 -32.545 1.00 94.94 183 MET A N 1
ATOM 1371 C CA . MET A 1 183 ? 32.116 0.399 -31.950 1.00 94.94 183 MET A CA 1
ATOM 1372 C C . MET A 1 183 ? 30.719 -0.238 -31.923 1.00 94.94 183 MET A C 1
ATOM 1374 O O . MET A 1 183 ? 30.035 -0.177 -30.904 1.00 94.94 183 MET A O 1
ATOM 1378 N N . ILE A 1 184 ? 30.306 -0.891 -33.012 1.00 95.75 184 ILE A N 1
ATOM 1379 C CA . ILE A 1 184 ? 29.025 -1.611 -33.118 1.00 95.75 184 ILE A CA 1
ATOM 1380 C C . ILE A 1 184 ? 28.939 -2.730 -32.081 1.00 95.75 184 ILE A C 1
ATOM 1382 O O . ILE A 1 184 ? 27.902 -2.885 -31.435 1.00 95.75 184 ILE A O 1
ATOM 1386 N N . GLN A 1 185 ? 30.020 -3.490 -31.892 1.00 94.19 185 GLN A N 1
ATOM 1387 C CA . GLN A 1 185 ? 30.074 -4.558 -30.900 1.00 94.19 185 GLN A CA 1
ATOM 1388 C C . GLN A 1 185 ? 29.903 -4.011 -29.475 1.00 94.19 185 GLN A C 1
ATOM 1390 O O . GLN A 1 185 ? 29.107 -4.560 -28.715 1.00 94.19 185 GLN A O 1
ATOM 1395 N N . GLY A 1 186 ? 30.550 -2.887 -29.145 1.00 95.50 186 GLY A N 1
ATOM 1396 C CA . GLY A 1 186 ? 30.340 -2.201 -27.865 1.00 95.50 186 GLY A CA 1
ATOM 1397 C C . GLY A 1 186 ? 28.883 -1.766 -27.660 1.00 95.50 186 GLY A C 1
ATOM 1398 O O . GLY A 1 186 ? 28.274 -2.089 -26.642 1.00 95.50 186 GLY A O 1
ATOM 1399 N N . ILE A 1 187 ? 28.271 -1.133 -28.669 1.00 95.75 187 ILE A N 1
ATOM 1400 C CA . ILE A 1 187 ? 26.855 -0.725 -28.611 1.00 95.75 187 ILE A CA 1
ATOM 1401 C C . ILE A 1 187 ? 25.936 -1.944 -28.434 1.00 95.75 187 ILE A C 1
ATOM 1403 O O . ILE A 1 187 ? 24.955 -1.888 -27.688 1.00 95.75 187 ILE A O 1
ATOM 1407 N N . LYS A 1 188 ? 26.231 -3.066 -29.099 1.00 92.75 188 LYS A N 1
ATOM 1408 C CA . LYS A 1 188 ? 25.461 -4.312 -28.981 1.00 92.75 188 LYS A CA 1
ATOM 1409 C C . LYS A 1 188 ? 25.516 -4.886 -27.564 1.00 92.75 188 LYS A C 1
ATOM 1411 O O . LYS A 1 188 ? 24.485 -5.323 -27.045 1.00 92.75 188 LYS A O 1
ATOM 1416 N N . GLU A 1 189 ? 26.692 -4.887 -26.945 1.00 95.12 189 GLU A N 1
ATOM 1417 C CA . GLU A 1 189 ? 26.883 -5.336 -25.563 1.00 95.12 189 GLU A CA 1
ATOM 1418 C C . GLU A 1 189 ? 26.098 -4.456 -24.583 1.00 95.12 189 GLU A C 1
ATOM 1420 O O . GLU A 1 189 ? 25.318 -4.979 -23.784 1.00 95.12 189 GLU A O 1
ATOM 1425 N N . GLU A 1 190 ? 26.198 -3.130 -24.711 1.00 95.25 190 GLU A N 1
ATOM 1426 C CA . GLU A 1 190 ? 25.441 -2.172 -23.892 1.00 95.25 190 GLU A CA 1
ATOM 1427 C C . GLU A 1 190 ? 23.922 -2.318 -24.072 1.00 95.25 190 GLU A C 1
ATOM 1429 O O . GLU A 1 190 ? 23.165 -2.318 -23.098 1.00 95.25 190 GLU A O 1
ATOM 1434 N N . THR A 1 191 ? 23.463 -2.507 -25.311 1.00 94.50 191 THR A N 1
ATOM 1435 C CA . THR A 1 191 ? 22.044 -2.729 -25.632 1.00 94.50 191 THR A CA 1
ATOM 1436 C C . THR A 1 191 ? 21.535 -4.018 -24.979 1.00 94.50 191 THR A C 1
ATOM 1438 O O . THR A 1 191 ? 20.460 -4.029 -24.379 1.00 94.50 191 THR A O 1
ATOM 1441 N N . THR A 1 192 ? 22.326 -5.095 -25.032 1.00 93.38 192 THR A N 1
ATOM 1442 C CA . THR A 1 192 ? 21.983 -6.393 -24.424 1.00 93.38 192 THR A CA 1
ATOM 1443 C C . THR A 1 192 ? 21.938 -6.303 -22.900 1.00 93.38 192 THR A C 1
ATOM 1445 O O . THR A 1 192 ? 20.994 -6.792 -22.277 1.00 93.38 192 THR A O 1
ATOM 1448 N N . ALA A 1 193 ? 22.917 -5.634 -22.289 1.00 95.62 193 ALA A N 1
ATOM 1449 C CA . ALA A 1 193 ? 22.934 -5.397 -20.849 1.00 95.62 193 ALA A CA 1
ATOM 1450 C C . ALA A 1 193 ? 21.711 -4.57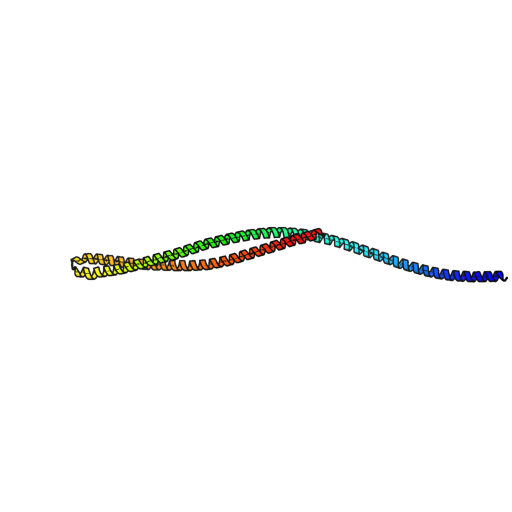7 -20.404 1.00 95.62 193 ALA A C 1
ATOM 1452 O O . ALA A 1 193 ? 21.041 -4.928 -19.431 1.00 95.62 193 ALA A O 1
ATOM 1453 N N . THR A 1 194 ? 21.365 -3.532 -21.161 1.00 95.69 194 THR A N 1
ATOM 1454 C CA . THR A 1 194 ? 20.195 -2.684 -20.887 1.00 95.69 194 THR A CA 1
ATOM 1455 C C . THR A 1 194 ? 18.886 -3.472 -21.017 1.00 95.69 194 THR A C 1
ATOM 1457 O O . THR A 1 194 ? 17.998 -3.325 -20.177 1.00 95.69 194 THR A O 1
ATOM 1460 N N . ALA A 1 195 ? 18.772 -4.365 -22.008 1.00 93.62 195 ALA A N 1
ATOM 1461 C CA . ALA A 1 195 ? 17.625 -5.265 -22.147 1.00 93.62 195 ALA A CA 1
ATOM 1462 C C . ALA A 1 195 ? 17.463 -6.184 -20.923 1.00 93.62 195 ALA A C 1
ATOM 1464 O O . ALA A 1 195 ? 16.354 -6.344 -20.411 1.00 93.62 195 ALA A O 1
ATOM 1465 N N . GLY A 1 196 ? 18.571 -6.734 -20.412 1.00 94.50 196 GLY A N 1
ATOM 1466 C CA . GLY A 1 196 ? 18.578 -7.543 -19.190 1.00 94.50 196 GLY A CA 1
ATOM 1467 C C . GLY A 1 196 ? 18.082 -6.764 -17.969 1.00 94.50 196 GLY A C 1
ATOM 1468 O O . GLY A 1 196 ? 17.198 -7.236 -17.254 1.00 94.50 196 GLY A O 1
ATOM 1469 N N . ILE A 1 197 ? 18.572 -5.533 -17.778 1.00 95.50 197 ILE A N 1
ATOM 1470 C CA . ILE A 1 197 ? 18.110 -4.637 -16.703 1.00 95.50 197 ILE A CA 1
ATOM 1471 C C . ILE A 1 197 ? 16.608 -4.353 -16.833 1.00 95.50 197 ILE A C 1
ATOM 1473 O O . ILE A 1 197 ? 15.890 -4.370 -15.830 1.00 95.50 197 ILE A O 1
ATOM 1477 N N . MET A 1 198 ? 16.110 -4.125 -18.053 1.00 94.50 198 MET A N 1
ATOM 1478 C CA . MET A 1 198 ? 14.680 -3.908 -18.288 1.00 94.50 198 MET A CA 1
ATOM 1479 C C . MET A 1 198 ? 13.837 -5.139 -17.961 1.00 94.50 198 MET A C 1
ATOM 1481 O O . MET A 1 198 ? 12.755 -4.982 -17.400 1.00 94.50 198 MET A O 1
ATOM 1485 N N . SER A 1 199 ? 14.325 -6.350 -18.240 1.00 92.25 199 SER A N 1
ATOM 1486 C CA . SER A 1 199 ? 13.633 -7.582 -17.843 1.00 92.25 199 SER A CA 1
ATOM 1487 C C . SER A 1 199 ? 13.489 -7.666 -16.324 1.00 92.25 199 SER A C 1
ATOM 1489 O O . SER A 1 199 ? 12.377 -7.782 -15.823 1.00 92.25 199 SER A O 1
ATOM 1491 N N . SER A 1 200 ? 14.583 -7.494 -15.578 1.00 95.12 200 SER A N 1
ATOM 1492 C CA . SER A 1 200 ? 14.525 -7.494 -14.110 1.00 95.12 200 SER A CA 1
ATOM 1493 C C . SER A 1 200 ? 13.678 -6.347 -13.546 1.00 95.12 200 SER A C 1
ATOM 1495 O O . SER A 1 200 ? 13.096 -6.468 -12.472 1.00 95.12 200 SER A O 1
ATOM 1497 N N . THR A 1 201 ? 13.596 -5.219 -14.255 1.00 95.44 201 THR A N 1
ATOM 1498 C CA . THR A 1 201 ? 12.718 -4.098 -13.880 1.00 95.44 201 THR A CA 1
ATOM 1499 C C . THR A 1 201 ? 11.241 -4.464 -14.050 1.00 95.44 201 THR A C 1
ATOM 1501 O O . THR A 1 201 ? 10.434 -4.122 -13.190 1.00 95.44 201 THR A O 1
ATOM 1504 N N . MET A 1 202 ? 10.882 -5.196 -15.109 1.00 92.56 202 MET A N 1
ATOM 1505 C CA . MET A 1 202 ? 9.522 -5.714 -15.303 1.00 92.56 202 MET A CA 1
ATOM 1506 C C . MET A 1 202 ? 9.119 -6.690 -14.196 1.00 92.56 202 MET A C 1
ATOM 1508 O O . MET A 1 202 ? 8.012 -6.575 -13.675 1.00 92.56 202 MET A O 1
ATOM 1512 N N . ASP A 1 203 ? 10.021 -7.589 -13.793 1.00 93.94 203 ASP A N 1
ATOM 1513 C CA . ASP A 1 203 ? 9.763 -8.532 -12.697 1.00 93.94 203 ASP A CA 1
ATOM 1514 C C . ASP A 1 203 ? 9.466 -7.785 -11.384 1.00 93.94 203 ASP A C 1
ATOM 1516 O O . ASP A 1 203 ? 8.487 -8.074 -10.698 1.00 93.94 203 ASP A O 1
ATOM 1520 N N . ARG A 1 204 ? 10.241 -6.732 -11.085 1.00 95.12 204 ARG A N 1
ATOM 1521 C CA . ARG A 1 204 ? 10.009 -5.868 -9.914 1.00 95.12 204 ARG A CA 1
ATOM 1522 C C . ARG A 1 204 ? 8.669 -5.140 -9.954 1.00 95.12 204 ARG A C 1
ATOM 1524 O O . ARG A 1 204 ? 8.062 -4.943 -8.906 1.00 95.12 204 ARG A O 1
ATOM 1531 N N . PHE A 1 205 ? 8.200 -4.726 -11.131 1.00 94.44 205 PHE A N 1
ATOM 1532 C CA . PHE A 1 205 ? 6.875 -4.115 -11.245 1.00 94.44 205 PHE A CA 1
ATOM 1533 C C . PHE A 1 205 ? 5.745 -5.113 -10.993 1.00 94.44 205 PHE A C 1
ATOM 1535 O O . PHE A 1 205 ? 4.728 -4.719 -10.426 1.00 94.44 205 PHE A O 1
ATOM 1542 N N . ALA A 1 206 ? 5.918 -6.385 -11.365 1.00 91.62 206 ALA A N 1
ATOM 1543 C CA . ALA A 1 206 ? 4.947 -7.432 -11.053 1.00 91.62 206 ALA A CA 1
ATOM 1544 C C . ALA A 1 206 ? 4.867 -7.696 -9.539 1.00 91.62 206 ALA A C 1
ATOM 1546 O O . ALA A 1 206 ? 3.774 -7.766 -8.982 1.00 91.62 206 ALA A O 1
ATOM 1547 N N . GLU A 1 207 ? 6.014 -7.762 -8.856 1.00 94.69 207 GLU A N 1
ATOM 1548 C CA . GLU A 1 207 ? 6.059 -7.861 -7.389 1.00 94.69 207 GLU A CA 1
ATOM 1549 C C . GLU A 1 207 ? 5.412 -6.641 -6.711 1.00 94.69 207 GLU A C 1
ATOM 1551 O O . GLU A 1 207 ? 4.667 -6.779 -5.738 1.00 94.69 207 GLU A O 1
ATOM 1556 N N . LEU A 1 208 ? 5.671 -5.436 -7.235 1.00 94.44 208 LEU A N 1
ATOM 1557 C CA . LEU A 1 208 ? 5.071 -4.203 -6.729 1.00 94.44 208 LEU A CA 1
ATOM 1558 C C . LEU A 1 208 ? 3.549 -4.194 -6.916 1.00 94.44 208 LEU A C 1
ATOM 1560 O O . LEU A 1 208 ? 2.834 -3.790 -6.002 1.00 94.44 208 LEU A O 1
ATOM 1564 N N . ASP A 1 209 ? 3.050 -4.663 -8.058 1.00 92.56 209 ASP A N 1
ATOM 1565 C CA . ASP A 1 209 ? 1.614 -4.769 -8.331 1.00 92.56 209 ASP A CA 1
ATOM 1566 C C . ASP A 1 209 ? 0.909 -5.696 -7.328 1.00 92.56 209 ASP A C 1
ATOM 1568 O O . ASP A 1 209 ? -0.103 -5.328 -6.723 1.00 92.56 209 ASP A O 1
ATOM 1572 N N . GLU A 1 210 ? 1.506 -6.859 -7.047 1.00 94.69 210 GLU A N 1
ATOM 1573 C CA . GLU A 1 210 ? 1.002 -7.782 -6.029 1.00 94.69 210 GLU A CA 1
ATOM 1574 C C . GLU A 1 210 ? 0.995 -7.136 -4.631 1.00 94.69 210 GLU A C 1
ATOM 1576 O O . GLU A 1 210 ? 0.023 -7.266 -3.878 1.00 94.69 210 GLU A O 1
ATOM 1581 N N . ALA A 1 211 ? 2.059 -6.411 -4.271 1.00 95.44 211 ALA A N 1
ATOM 1582 C CA . ALA A 1 211 ? 2.159 -5.721 -2.986 1.00 95.44 211 ALA A CA 1
ATOM 1583 C C . ALA A 1 211 ? 1.107 -4.609 -2.829 1.00 95.44 211 ALA A C 1
ATOM 1585 O O . ALA A 1 211 ? 0.510 -4.465 -1.756 1.00 95.44 211 ALA A O 1
ATOM 1586 N N . VAL A 1 212 ? 0.838 -3.852 -3.896 1.00 95.25 212 VAL A N 1
ATOM 1587 C CA . VAL A 1 212 ? -0.222 -2.834 -3.939 1.00 95.25 212 VAL A CA 1
ATOM 1588 C C . VAL A 1 212 ? -1.588 -3.483 -3.720 1.00 95.25 212 VAL A C 1
ATOM 1590 O O . VAL A 1 212 ? -2.345 -3.029 -2.861 1.00 95.25 212 VAL A O 1
ATOM 1593 N N . HIS A 1 213 ? -1.874 -4.589 -4.408 1.00 93.75 213 HIS A N 1
ATOM 1594 C CA . HIS A 1 213 ? -3.129 -5.325 -4.253 1.00 93.75 213 HIS A CA 1
ATOM 1595 C C . HIS A 1 213 ? -3.331 -5.906 -2.848 1.00 93.75 213 HIS A C 1
ATOM 1597 O O . HIS A 1 213 ? -4.427 -5.813 -2.289 1.00 93.75 213 HIS A O 1
ATOM 1603 N N . LYS A 1 214 ? -2.281 -6.460 -2.233 1.00 95.56 214 LYS A N 1
ATOM 1604 C CA . LYS A 1 214 ? -2.340 -6.910 -0.831 1.00 95.56 214 LYS A CA 1
ATOM 1605 C C . LYS A 1 214 ? -2.630 -5.747 0.114 1.00 95.56 214 LYS A C 1
ATOM 1607 O O . LYS A 1 214 ? -3.483 -5.865 0.986 1.00 95.56 214 LYS A O 1
ATOM 1612 N N . THR A 1 215 ? -1.970 -4.611 -0.092 1.00 95.12 215 THR A N 1
ATOM 1613 C CA . THR A 1 215 ? -2.176 -3.412 0.731 1.00 95.12 215 THR A CA 1
ATOM 1614 C C . THR A 1 215 ? -3.610 -2.886 0.608 1.00 95.12 215 THR A C 1
ATOM 1616 O O . THR A 1 215 ? -4.227 -2.540 1.613 1.00 95.12 215 THR A O 1
ATOM 1619 N N . GLU A 1 216 ? -4.178 -2.881 -0.601 1.00 93.75 216 GLU A N 1
ATOM 1620 C CA . GLU A 1 216 ? -5.584 -2.530 -0.845 1.00 93.75 216 GLU A CA 1
ATOM 1621 C C . GLU A 1 216 ? -6.541 -3.429 -0.045 1.00 93.75 216 GLU A C 1
ATOM 1623 O O . GLU A 1 216 ? -7.460 -2.938 0.617 1.00 93.75 216 GLU A O 1
ATOM 1628 N N . HIS A 1 217 ? -6.299 -4.743 -0.062 1.00 94.88 217 HIS A N 1
ATOM 1629 C CA . HIS A 1 217 ? -7.089 -5.709 0.697 1.00 94.88 217 HIS A CA 1
ATOM 1630 C C . HIS A 1 217 ? -7.026 -5.450 2.212 1.00 94.88 217 HIS A C 1
ATOM 1632 O O . HIS A 1 217 ? -8.068 -5.423 2.868 1.00 94.88 217 HIS A O 1
ATOM 1638 N N . GLU A 1 218 ? -5.836 -5.195 2.762 1.00 95.44 218 GLU A N 1
ATOM 1639 C CA . GLU A 1 218 ? -5.668 -4.877 4.187 1.00 95.44 218 GLU A CA 1
ATOM 1640 C C . GLU A 1 218 ? -6.423 -3.603 4.589 1.00 95.44 218 GLU A C 1
ATOM 1642 O O . GLU A 1 218 ? -7.118 -3.586 5.606 1.00 95.44 218 GLU A O 1
ATOM 1647 N N . PHE A 1 219 ? -6.377 -2.545 3.773 1.00 94.12 219 PHE A N 1
ATOM 1648 C CA . PHE A 1 219 ? -7.148 -1.331 4.055 1.00 94.12 219 PHE A CA 1
ATOM 1649 C C . PHE A 1 219 ? -8.663 -1.572 4.026 1.00 94.12 219 PHE A C 1
ATOM 1651 O O . PHE A 1 219 ? -9.378 -1.035 4.874 1.00 94.12 219 PHE A O 1
ATOM 1658 N N . ASN A 1 220 ? -9.162 -2.405 3.107 1.00 93.62 220 ASN A N 1
ATOM 1659 C CA . ASN A 1 220 ? -10.576 -2.794 3.076 1.00 93.62 220 ASN A CA 1
ATOM 1660 C C . ASN A 1 220 ? -10.988 -3.581 4.332 1.00 93.62 220 ASN A C 1
ATOM 1662 O O . ASN A 1 220 ? -12.056 -3.331 4.903 1.00 93.62 220 ASN A O 1
ATOM 1666 N N . ALA A 1 221 ? -10.134 -4.498 4.793 1.00 95.81 221 ALA A N 1
ATOM 1667 C CA . ALA A 1 221 ? -10.360 -5.245 6.026 1.00 95.81 221 ALA A CA 1
ATOM 1668 C C . ALA A 1 221 ? -10.384 -4.311 7.248 1.00 95.81 221 ALA A C 1
ATOM 1670 O O . ALA A 1 221 ? -11.323 -4.360 8.044 1.00 95.81 221 ALA A O 1
ATOM 1671 N N . ILE A 1 222 ? -9.417 -3.392 7.352 1.00 95.56 222 ILE A N 1
ATOM 1672 C CA . ILE A 1 222 ? -9.357 -2.376 8.413 1.00 95.56 222 ILE A CA 1
ATOM 1673 C C . ILE A 1 222 ? -10.617 -1.502 8.412 1.00 95.56 222 ILE A C 1
ATOM 1675 O O . ILE A 1 222 ? -11.220 -1.297 9.463 1.00 95.56 222 ILE A O 1
ATOM 1679 N N . SER A 1 223 ? -11.059 -1.024 7.246 1.00 94.25 223 SER A N 1
ATOM 1680 C CA . SER A 1 223 ? -12.273 -0.206 7.120 1.00 94.25 223 SER A CA 1
ATOM 1681 C C . SER A 1 223 ? -13.529 -0.946 7.610 1.00 94.25 223 SER A C 1
ATOM 1683 O O . SER A 1 223 ? -14.374 -0.375 8.311 1.00 94.25 223 SER A O 1
ATOM 1685 N N . THR A 1 224 ? -13.620 -2.247 7.313 1.00 95.56 224 THR A N 1
ATOM 1686 C CA . THR A 1 224 ? -14.710 -3.116 7.781 1.00 95.56 224 THR A CA 1
ATOM 1687 C C . THR A 1 224 ? -14.682 -3.274 9.301 1.00 95.56 224 THR A C 1
ATOM 1689 O O . THR A 1 224 ? -15.709 -3.090 9.955 1.00 95.56 224 THR A O 1
ATOM 1692 N N . LEU A 1 225 ? -13.506 -3.550 9.875 1.00 96.06 225 LEU A N 1
ATOM 1693 C CA . LEU A 1 225 ? -13.331 -3.693 11.323 1.00 96.06 225 LEU A CA 1
ATOM 1694 C C . LEU A 1 225 ? -13.687 -2.403 12.068 1.00 96.06 225 LEU A C 1
ATOM 1696 O O . LEU A 1 225 ? -14.432 -2.451 13.043 1.00 96.06 225 LEU A O 1
ATOM 1700 N N . ILE A 1 226 ? -13.235 -1.248 11.573 1.00 95.75 226 ILE A N 1
ATOM 1701 C CA . ILE A 1 226 ? -13.572 0.060 12.150 1.00 95.75 226 ILE A CA 1
ATOM 1702 C C . ILE A 1 226 ? -15.086 0.293 12.125 1.00 95.75 226 ILE A C 1
ATOM 1704 O O . ILE A 1 226 ? -15.670 0.716 13.124 1.00 95.75 226 ILE A O 1
ATOM 1708 N N . SER A 1 227 ? -15.740 -0.020 11.004 1.00 93.38 227 SER A N 1
ATOM 1709 C CA . SER A 1 227 ? -17.195 0.114 10.875 1.00 93.38 227 SER A CA 1
ATOM 1710 C C . SER A 1 227 ? -17.935 -0.752 11.897 1.00 93.38 227 SER A C 1
ATOM 1712 O O . SER A 1 227 ? -18.903 -0.297 12.508 1.00 93.38 227 SER A O 1
ATOM 1714 N N . GLN A 1 228 ? -17.457 -1.975 12.133 1.00 94.62 228 GLN A N 1
ATOM 1715 C CA . GLN A 1 228 ? -18.013 -2.859 13.151 1.00 94.62 228 GLN A CA 1
ATOM 1716 C C . GLN A 1 228 ? -17.798 -2.312 14.570 1.00 94.62 228 GLN A C 1
ATOM 1718 O O . GLN A 1 228 ? -18.751 -2.275 15.350 1.00 94.62 228 GLN A O 1
ATOM 1723 N N . THR A 1 229 ? -16.604 -1.800 14.887 1.00 94.69 229 THR A N 1
ATOM 1724 C CA . THR A 1 229 ? -16.331 -1.151 16.179 1.00 94.69 229 THR A CA 1
ATOM 1725 C C . THR A 1 229 ? -17.283 0.019 16.427 1.00 94.69 229 THR A C 1
ATOM 1727 O O . THR A 1 229 ? -17.889 0.092 17.492 1.00 94.69 229 THR A O 1
ATOM 1730 N N . ILE A 1 230 ? -17.512 0.888 15.436 1.00 91.38 230 ILE A N 1
ATOM 1731 C CA . ILE A 1 230 ? -18.453 2.015 15.561 1.00 91.38 230 ILE A CA 1
ATOM 1732 C C . ILE A 1 230 ? -19.875 1.525 15.878 1.00 91.38 230 ILE A C 1
ATOM 1734 O O . ILE A 1 230 ? -20.569 2.118 16.710 1.00 91.38 230 ILE A O 1
ATOM 1738 N N . VAL A 1 231 ? -20.332 0.448 15.231 1.00 92.12 231 VAL A N 1
ATOM 1739 C CA . VAL A 1 231 ? -21.655 -0.145 15.493 1.00 92.12 231 VAL A CA 1
ATOM 1740 C C . VAL A 1 231 ? -21.743 -0.681 16.923 1.00 92.12 231 VAL A C 1
ATOM 1742 O O . VAL A 1 231 ? -22.704 -0.367 17.629 1.00 92.12 231 VAL A O 1
ATOM 1745 N N . GLU A 1 232 ? -20.741 -1.436 17.371 1.00 90.75 232 GLU A N 1
ATOM 1746 C CA . GLU A 1 232 ? -20.696 -2.014 18.718 1.00 90.75 232 GLU A CA 1
ATOM 1747 C C . GLU A 1 232 ? -20.622 -0.928 19.802 1.00 90.75 232 GLU A C 1
ATOM 1749 O O . GLU A 1 232 ? -21.377 -0.972 20.776 1.00 90.75 232 GLU A O 1
ATOM 1754 N N . THR A 1 233 ? -19.810 0.114 19.605 1.00 90.06 233 THR A N 1
ATOM 1755 C CA . THR A 1 233 ? -19.717 1.251 20.530 1.00 90.06 233 THR A CA 1
ATOM 1756 C C . THR A 1 233 ? -21.030 2.030 20.626 1.00 90.06 233 THR A C 1
ATOM 1758 O O . THR A 1 233 ? -21.478 2.352 21.727 1.00 90.06 233 THR A O 1
ATOM 1761 N N . ASN A 1 234 ? -21.712 2.279 19.502 1.00 85.69 234 ASN A N 1
ATOM 1762 C CA . ASN A 1 234 ? -23.033 2.920 19.523 1.00 85.69 234 ASN A CA 1
ATOM 1763 C C . ASN A 1 234 ? -24.100 2.041 20.203 1.00 85.69 234 ASN A C 1
ATOM 1765 O O . ASN A 1 234 ? -25.046 2.570 20.788 1.00 85.69 234 ASN A O 1
ATOM 1769 N N . ALA A 1 235 ? -23.983 0.712 20.120 1.00 87.19 235 ALA A N 1
ATOM 1770 C CA . ALA A 1 235 ? -24.886 -0.206 20.809 1.00 87.19 235 ALA A CA 1
ATOM 1771 C C . ALA A 1 235 ? -24.665 -0.197 22.330 1.00 87.19 235 ALA A C 1
ATOM 1773 O O . ALA A 1 235 ? -25.645 -0.259 23.073 1.00 87.19 235 ALA A O 1
ATOM 1774 N N . MET A 1 236 ? -23.413 -0.080 22.787 1.00 82.69 236 MET A N 1
ATOM 1775 C CA . MET A 1 236 ? -23.086 0.082 24.208 1.00 82.69 236 MET A CA 1
ATOM 1776 C C . MET A 1 236 ? -23.657 1.390 24.757 1.00 82.69 236 MET A C 1
ATOM 1778 O O . MET A 1 236 ? -24.396 1.351 25.733 1.00 82.69 236 MET A O 1
ATOM 1782 N N . ALA A 1 237 ? -23.442 2.512 24.062 1.00 76.81 237 ALA A N 1
ATOM 1783 C CA . ALA A 1 237 ? -23.927 3.831 24.480 1.00 76.81 237 ALA A CA 1
ATOM 1784 C C . ALA A 1 237 ? -25.464 3.973 24.543 1.00 76.81 237 ALA A C 1
ATOM 1786 O O . ALA A 1 237 ? -25.962 4.924 25.135 1.00 76.81 237 ALA A O 1
ATOM 1787 N N . LYS A 1 238 ? -26.227 3.074 23.902 1.00 74.06 238 LYS A N 1
ATOM 1788 C CA . LYS A 1 238 ? -27.701 3.026 23.994 1.00 74.06 238 LYS A CA 1
ATOM 1789 C C . LYS A 1 238 ? -28.220 2.175 25.157 1.00 74.06 238 LYS A C 1
ATOM 1791 O O . LYS A 1 238 ? -29.415 2.228 25.439 1.00 74.06 238 LYS A O 1
ATOM 1796 N N . LYS A 1 239 ? -27.375 1.310 25.724 1.00 65.94 239 LYS A N 1
ATOM 1797 C CA . LYS A 1 239 ? -27.733 0.366 26.795 1.00 65.94 239 LYS A CA 1
ATOM 1798 C C . LYS A 1 239 ? -27.301 0.853 28.179 1.00 65.94 239 LYS A C 1
ATOM 1800 O O . LYS A 1 239 ? -27.856 0.359 29.158 1.00 65.94 239 LYS A O 1
ATOM 1805 N N . SER A 1 240 ? -26.319 1.751 28.242 1.00 54.75 240 SER A N 1
ATOM 1806 C CA . SER A 1 240 ? -25.954 2.543 29.420 1.00 54.75 240 SER A CA 1
ATOM 1807 C C . SER A 1 240 ? -26.804 3.803 29.548 1.00 54.75 240 SER A C 1
ATOM 1809 O O . SER A 1 240 ? -26.956 4.255 30.701 1.00 54.75 240 SER A O 1
#